Protein AF-A0A8C8S0A7-F1 (afdb_monomer)

Structure (mmCIF, N/CA/C/O backbone):
data_AF-A0A8C8S0A7-F1
#
_entry.id   AF-A0A8C8S0A7-F1
#
loop_
_atom_site.group_PDB
_atom_site.id
_atom_site.type_symbol
_atom_site.label_atom_id
_atom_site.label_alt_id
_atom_site.label_comp_id
_atom_site.label_asym_id
_atom_site.label_entity_id
_atom_site.label_seq_id
_atom_site.pdbx_PDB_ins_code
_atom_site.Cartn_x
_atom_site.Cartn_y
_atom_site.Cartn_z
_atom_site.occupancy
_atom_site.B_iso_or_equiv
_atom_site.auth_seq_id
_atom_site.auth_comp_id
_atom_site.auth_asym_id
_atom_site.auth_atom_id
_atom_site.pdbx_PDB_model_num
ATOM 1 N N . MET A 1 1 ? 15.210 3.195 19.041 1.00 33.41 1 MET A N 1
ATOM 2 C CA . MET A 1 1 ? 14.874 4.358 18.188 1.00 33.41 1 MET A CA 1
ATOM 3 C C . MET A 1 1 ? 13.658 3.977 17.356 1.00 33.41 1 MET A C 1
ATOM 5 O O . MET A 1 1 ? 13.785 3.078 16.547 1.00 33.41 1 MET A O 1
ATOM 9 N N . SER A 1 2 ? 12.451 4.495 17.541 1.00 32.59 2 SER A N 1
ATOM 10 C CA . SER A 1 2 ? 11.952 5.590 18.373 1.00 32.59 2 SER A CA 1
ATOM 11 C C . SER A 1 2 ? 10.533 5.205 18.813 1.00 32.59 2 SER A C 1
ATOM 13 O O . SER A 1 2 ? 9.716 4.819 17.979 1.00 32.59 2 SER A O 1
ATOM 15 N N . LEU A 1 3 ? 10.270 5.258 20.120 1.00 36.25 3 LEU A N 1
ATOM 16 C CA . LEU A 1 3 ? 8.930 5.127 20.709 1.00 36.25 3 LEU A CA 1
ATOM 17 C C . LEU A 1 3 ? 8.376 6.516 21.098 1.00 36.25 3 LEU A C 1
ATOM 19 O O . LEU A 1 3 ? 7.429 6.621 21.870 1.00 36.25 3 LEU A O 1
ATOM 23 N N . ASP A 1 4 ? 8.949 7.592 20.552 1.00 37.88 4 ASP A N 1
ATOM 24 C CA . ASP A 1 4 ? 8.815 8.947 21.104 1.00 37.88 4 ASP A CA 1
ATOM 25 C C . ASP A 1 4 ? 7.642 9.764 20.538 1.00 37.88 4 ASP A C 1
ATOM 27 O O . ASP A 1 4 ? 7.544 10.958 20.799 1.00 37.88 4 ASP A O 1
ATOM 31 N N . CYS A 1 5 ? 6.726 9.180 19.758 1.00 31.08 5 CYS A N 1
ATOM 32 C CA . CYS A 1 5 ? 5.750 9.991 19.011 1.00 31.08 5 CYS A CA 1
ATOM 33 C C . CYS A 1 5 ? 4.355 10.134 19.648 1.00 31.08 5 CYS A C 1
ATOM 35 O O . CYS A 1 5 ? 3.505 10.811 19.079 1.00 31.08 5 CYS A O 1
ATOM 37 N N . LEU A 1 6 ? 4.087 9.545 20.820 1.00 35.56 6 LEU A N 1
ATOM 38 C CA . LEU A 1 6 ? 2.758 9.633 21.461 1.00 35.56 6 LEU A CA 1
ATOM 39 C C . LEU A 1 6 ? 2.673 10.580 22.665 1.00 35.56 6 LEU A C 1
ATOM 41 O O . LEU A 1 6 ? 1.631 10.648 23.309 1.00 35.56 6 LEU A O 1
ATOM 45 N N . LEU A 1 7 ? 3.725 11.349 22.950 1.00 40.81 7 LEU A N 1
ATOM 46 C CA . LEU A 1 7 ? 3.771 12.228 24.126 1.00 40.81 7 LEU A CA 1
ATOM 47 C C . LEU A 1 7 ? 3.451 13.708 23.869 1.00 40.81 7 LEU A C 1
ATOM 49 O O . LEU A 1 7 ? 3.548 14.508 24.793 1.00 40.81 7 LEU A O 1
ATOM 53 N N . ALA A 1 8 ? 3.007 14.103 22.676 1.00 33.22 8 ALA A N 1
ATOM 54 C CA . ALA A 1 8 ? 2.729 15.512 22.387 1.00 33.22 8 ALA A CA 1
ATOM 55 C C . ALA A 1 8 ? 1.279 15.754 21.951 1.00 33.22 8 ALA A C 1
ATOM 57 O O . ALA A 1 8 ? 0.994 15.819 20.761 1.00 33.22 8 ALA A O 1
ATOM 58 N N . CYS A 1 9 ? 0.370 15.878 22.924 1.00 36.41 9 CYS A N 1
ATOM 59 C CA . CYS A 1 9 ? -0.636 16.953 22.984 1.00 36.41 9 CYS A CA 1
ATOM 60 C C . CYS A 1 9 ? -1.612 16.707 24.142 1.00 36.41 9 CYS A C 1
ATOM 62 O O . CYS A 1 9 ? -2.700 16.180 23.937 1.00 36.41 9 CYS A O 1
ATOM 64 N N . GLN A 1 10 ? -1.248 17.127 25.356 1.00 39.97 10 GLN A N 1
ATOM 65 C CA . GLN A 1 10 ? -2.232 17.631 26.314 1.00 39.97 10 GLN A CA 1
ATOM 66 C C . GLN A 1 10 ? -1.529 18.539 27.344 1.00 39.97 10 GLN A C 1
ATOM 68 O O . GLN A 1 10 ? -0.897 18.070 28.279 1.00 39.97 10 GLN A O 1
ATOM 73 N N . GLN A 1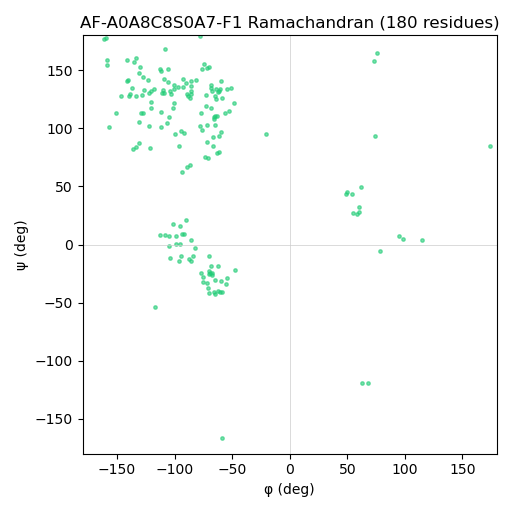 11 ? -1.687 19.849 27.123 1.00 39.41 11 GLN A N 1
ATOM 74 C CA . GLN A 1 11 ? -1.688 20.940 28.111 1.00 39.41 11 GLN A CA 1
ATOM 75 C C . GLN A 1 11 ? -0.357 21.376 28.747 1.00 39.41 11 GLN A C 1
ATOM 77 O O . GLN A 1 11 ? 0.055 20.954 29.821 1.00 39.41 11 GLN A O 1
ATOM 82 N N . SER A 1 12 ? 0.234 22.389 28.117 1.00 47.00 12 SER A N 1
ATOM 83 C CA . SER A 1 12 ? 1.102 23.371 28.757 1.00 47.00 12 SER A CA 1
ATOM 84 C C . SER A 1 12 ? 0.279 24.322 29.635 1.00 47.00 12 SER A C 1
ATOM 86 O O . SER A 1 12 ? -0.135 25.367 29.150 1.00 47.00 12 SER A O 1
ATOM 88 N N . LEU A 1 13 ? 0.048 23.990 30.904 1.00 42.69 13 LEU A N 1
ATOM 89 C CA . LEU A 1 13 ? -0.100 24.968 31.991 1.00 42.69 13 LEU A CA 1
ATOM 90 C C . LEU A 1 13 ? 0.367 24.280 33.278 1.00 42.69 13 LEU A C 1
ATOM 92 O O . LEU A 1 13 ? -0.216 23.288 33.706 1.00 42.69 13 LEU A O 1
ATOM 96 N N . GLY A 1 14 ? 1.474 24.759 33.844 1.00 50.47 14 GLY A N 1
ATOM 97 C CA . GLY A 1 14 ? 2.093 24.154 35.017 1.00 50.47 14 GLY A CA 1
ATOM 98 C C . GLY A 1 14 ? 1.205 24.238 36.255 1.00 50.47 14 GLY A C 1
ATOM 99 O O . GLY A 1 14 ? 0.778 25.327 36.607 1.00 50.47 14 GLY A O 1
ATOM 100 N N . PHE A 1 15 ? 0.991 23.092 36.907 1.00 34.97 15 PHE A N 1
ATOM 101 C CA . PHE A 1 15 ? 0.613 22.895 38.315 1.00 34.97 15 PHE A CA 1
ATOM 102 C C . PHE A 1 15 ? 1.003 21.451 38.722 1.00 34.97 15 PHE A C 1
ATOM 104 O O . PHE A 1 15 ? 1.294 20.636 37.842 1.00 34.97 15 PHE A O 1
ATOM 111 N N . PRO A 1 16 ? 1.166 21.157 40.028 1.00 41.91 16 PRO A N 1
ATOM 112 C CA . PRO A 1 16 ? 2.148 20.201 40.526 1.00 41.91 16 PRO A CA 1
ATOM 113 C C . PRO A 1 16 ? 1.757 18.748 40.259 1.00 41.91 16 PRO A C 1
ATOM 115 O O . PRO A 1 16 ? 0.585 18.411 40.133 1.00 41.91 16 PRO A O 1
ATOM 118 N N . VAL A 1 17 ? 2.791 17.907 40.218 1.00 46.81 17 VAL A N 1
ATOM 119 C CA . VAL A 1 17 ? 2.785 16.439 40.297 1.00 46.81 17 VAL A CA 1
ATOM 120 C C . VAL A 1 17 ? 1.508 15.878 40.941 1.00 46.81 17 VAL A C 1
ATOM 122 O O . VAL A 1 17 ? 1.422 15.714 42.157 1.00 46.81 17 VAL A O 1
ATOM 125 N N . LEU A 1 18 ? 0.529 15.509 40.111 1.00 38.00 18 LEU A N 1
ATOM 126 C CA . LEU A 1 18 ? -0.418 14.475 40.495 1.00 38.00 18 LEU A CA 1
ATOM 127 C C . LEU A 1 18 ? 0.313 13.148 40.341 1.00 38.00 18 LEU A C 1
ATOM 129 O O . LEU A 1 18 ? 0.425 12.588 39.250 1.00 38.00 18 LEU A O 1
ATOM 133 N N . SER A 1 19 ? 0.816 12.645 41.467 1.00 40.50 19 SER A N 1
ATOM 134 C CA . SER A 1 19 ? 0.948 11.205 41.624 1.00 40.50 19 SER A CA 1
ATOM 135 C C . SER A 1 19 ? -0.388 10.576 41.212 1.00 40.50 19 SER A C 1
ATOM 137 O O . SER A 1 19 ? -1.441 10.938 41.733 1.00 40.50 19 SER A O 1
ATOM 139 N N . CYS A 1 20 ? -0.365 9.686 40.224 1.00 40.72 20 CYS A N 1
ATOM 140 C CA . CYS A 1 20 ? -1.479 8.782 39.964 1.00 40.72 20 CYS A CA 1
ATOM 141 C C . CYS A 1 20 ? -1.161 7.455 40.660 1.00 40.72 20 CYS A C 1
ATOM 143 O O . CYS A 1 20 ? -0.598 6.561 40.023 1.00 40.72 20 CYS A O 1
ATOM 145 N N . PRO A 1 21 ? -1.464 7.296 41.961 1.00 50.44 21 PRO A N 1
ATOM 146 C CA . PRO A 1 21 ? -1.457 5.983 42.570 1.00 50.44 21 PRO A CA 1
ATOM 147 C C . PRO A 1 21 ? -2.683 5.221 42.048 1.00 50.44 21 PRO A C 1
ATOM 149 O O . PRO A 1 21 ? -3.819 5.645 42.242 1.00 50.44 21 PRO A O 1
ATOM 152 N N . GLY A 1 22 ? -2.463 4.091 41.373 1.00 45.81 22 GLY A N 1
ATOM 153 C CA . GLY A 1 22 ? -3.500 3.060 41.253 1.00 45.81 22 GLY A CA 1
ATOM 154 C C . GLY A 1 22 ? -4.079 2.741 39.874 1.00 45.81 22 GLY A C 1
ATOM 155 O O . GLY A 1 22 ? -4.928 1.860 39.808 1.00 45.81 22 GLY A O 1
ATOM 156 N N . TYR A 1 23 ? -3.620 3.321 38.761 1.00 51.81 23 TYR A N 1
ATOM 157 C CA . TYR A 1 23 ? -4.001 2.795 37.438 1.00 51.81 23 TYR A CA 1
ATOM 158 C C . TYR A 1 23 ? -3.020 1.718 36.964 1.00 51.81 23 TYR A C 1
ATOM 160 O O . TYR A 1 23 ? -2.317 1.870 35.968 1.00 51.81 23 TYR A O 1
ATOM 168 N N . LEU A 1 24 ? -3.009 0.580 37.664 1.00 45.47 24 LEU A N 1
ATOM 169 C CA . LEU A 1 24 ? -2.606 -0.692 37.063 1.00 45.47 24 LEU A CA 1
ATOM 170 C C . LEU A 1 24 ? -3.713 -1.106 36.086 1.00 45.47 24 LEU A C 1
ATOM 172 O O . LEU A 1 24 ? -4.522 -1.991 36.350 1.00 45.47 24 LEU A O 1
ATOM 176 N N . PHE A 1 25 ? -3.768 -0.433 34.937 1.00 51.72 25 PHE A N 1
ATOM 177 C CA . PHE A 1 25 ? -4.422 -1.003 33.772 1.00 51.72 25 PHE A CA 1
ATOM 178 C C . PHE A 1 25 ? -3.571 -2.208 33.359 1.00 51.72 25 PHE A C 1
ATOM 180 O O . PHE A 1 25 ? -2.611 -2.080 32.600 1.00 51.72 25 PHE A O 1
ATOM 187 N N . TYR A 1 26 ? -3.917 -3.392 33.865 1.00 51.56 26 TYR A N 1
ATOM 188 C CA . TYR A 1 26 ? -3.590 -4.643 33.192 1.00 51.56 26 TYR A CA 1
ATOM 189 C C . TYR A 1 26 ? -4.329 -4.623 31.849 1.00 51.56 26 TYR A C 1
ATOM 191 O O . TYR A 1 26 ? -5.418 -5.173 31.701 1.00 51.56 26 TYR A O 1
ATOM 199 N N . PHE A 1 27 ? -3.781 -3.899 30.872 1.00 61.72 27 PHE A N 1
ATOM 200 C CA . PHE A 1 27 ? -4.250 -3.953 29.498 1.00 61.72 27 PHE A CA 1
ATOM 201 C C . PHE A 1 27 ? -3.973 -5.372 29.018 1.00 61.72 27 PHE A C 1
ATOM 203 O O . PHE A 1 27 ? -2.832 -5.714 28.720 1.00 61.72 27 PHE A O 1
ATOM 210 N N . LEU A 1 28 ? -5.006 -6.210 28.962 1.00 76.31 28 LEU A N 1
ATOM 211 C CA . LEU A 1 28 ? -4.952 -7.420 28.156 1.00 76.31 28 LEU A CA 1
ATOM 212 C C . LEU A 1 28 ? -4.805 -6.958 26.701 1.00 76.31 28 LEU A C 1
ATOM 214 O O . LEU A 1 28 ? -5.732 -6.336 26.168 1.00 76.31 28 LEU A O 1
ATOM 218 N N . PRO A 1 29 ? -3.641 -7.173 26.060 1.00 78.25 29 PRO A N 1
ATOM 219 C CA . PRO A 1 29 ? -3.455 -6.723 24.697 1.00 78.25 29 PRO A CA 1
ATOM 220 C C . PRO A 1 29 ? -4.362 -7.547 23.789 1.00 78.25 29 PRO A C 1
ATOM 222 O O . PRO A 1 29 ? -4.414 -8.775 23.870 1.00 78.25 29 PRO A O 1
ATOM 225 N N . LYS A 1 30 ? -5.060 -6.873 22.878 1.00 82.81 30 LYS A N 1
ATOM 226 C CA . LYS A 1 30 ? -5.776 -7.567 21.814 1.00 82.81 30 LYS A CA 1
ATOM 227 C C . LYS A 1 30 ? -4.773 -8.010 20.754 1.00 82.81 30 LYS A C 1
ATOM 229 O O . LYS A 1 30 ? -4.198 -7.175 20.058 1.00 82.81 30 LYS A O 1
ATOM 234 N N . ILE A 1 31 ? -4.589 -9.318 20.616 1.00 85.88 31 ILE A N 1
ATOM 235 C CA . ILE A 1 31 ? -3.746 -9.898 19.569 1.00 85.88 31 ILE A CA 1
ATOM 236 C C . ILE A 1 31 ? -4.592 -10.075 18.310 1.00 85.88 31 ILE A C 1
ATOM 238 O O . ILE A 1 31 ? -5.645 -10.707 18.347 1.00 85.88 31 ILE A O 1
ATOM 242 N N . ILE A 1 32 ? -4.120 -9.527 17.192 1.00 88.88 32 ILE A N 1
ATOM 243 C CA . ILE A 1 32 ? -4.720 -9.734 15.874 1.00 88.88 32 ILE A CA 1
ATOM 244 C C . ILE A 1 32 ? -3.789 -10.662 15.089 1.00 88.88 32 ILE A C 1
ATOM 246 O O . ILE A 1 32 ? -2.713 -10.222 14.674 1.00 88.88 32 ILE A O 1
ATOM 250 N N . PRO A 1 33 ? -4.148 -11.946 14.918 1.00 89.31 33 PRO A N 1
ATOM 251 C CA . PRO A 1 33 ? -3.315 -12.887 14.188 1.00 89.31 33 PRO A CA 1
ATOM 252 C C . PRO A 1 33 ? -3.338 -12.593 12.682 1.00 89.31 33 PRO A C 1
ATOM 254 O O . PRO A 1 33 ? -4.324 -12.101 12.134 1.00 89.31 33 PRO A O 1
ATOM 257 N N . GLY A 1 34 ? -2.251 -12.943 12.000 1.00 90.56 34 GLY A N 1
ATOM 258 C CA . GLY A 1 34 ? -2.135 -12.841 10.550 1.00 90.56 34 GLY A CA 1
ATOM 259 C C . GLY A 1 34 ? -1.001 -13.705 10.007 1.00 90.56 34 GLY A C 1
ATOM 260 O O . GLY A 1 34 ? -0.276 -14.361 10.759 1.00 90.56 34 GLY A O 1
ATOM 261 N N . SER A 1 35 ? -0.855 -13.734 8.683 1.00 93.75 35 SER A N 1
ATOM 262 C CA . SER A 1 35 ? 0.141 -14.580 8.021 1.00 93.75 35 SER A CA 1
ATOM 263 C C . SER A 1 35 ? 1.570 -14.101 8.298 1.00 93.75 35 SER A C 1
ATOM 265 O O . SER A 1 35 ? 1.973 -13.019 7.866 1.00 93.75 35 SER A O 1
ATOM 267 N N . LYS A 1 36 ? 2.369 -14.951 8.958 1.00 94.69 36 LYS A N 1
ATOM 268 C CA . LYS A 1 36 ? 3.809 -14.715 9.171 1.00 94.69 36 LYS A CA 1
ATOM 269 C C . LYS A 1 36 ? 4.574 -14.659 7.846 1.00 94.69 36 LYS A C 1
ATOM 271 O O . LYS A 1 36 ? 5.426 -13.797 7.673 1.00 94.69 36 LYS A O 1
ATOM 276 N N . ALA A 1 37 ? 4.223 -15.524 6.891 1.00 95.06 37 ALA A N 1
ATOM 277 C CA . ALA A 1 37 ? 4.857 -15.569 5.572 1.00 95.06 37 ALA A CA 1
ATOM 278 C C . ALA A 1 37 ? 4.617 -14.287 4.754 1.00 95.06 37 ALA A C 1
ATOM 280 O O . ALA A 1 37 ? 5.477 -13.883 3.978 1.00 95.06 37 ALA A O 1
ATOM 281 N N . ALA A 1 38 ? 3.474 -13.623 4.960 1.00 95.19 38 ALA A N 1
ATOM 282 C CA . ALA A 1 38 ? 3.157 -12.349 4.316 1.00 95.19 38 ALA A CA 1
ATOM 283 C C . ALA A 1 38 ? 3.774 -11.131 5.031 1.00 95.19 38 ALA A C 1
ATOM 285 O O . ALA A 1 38 ? 3.617 -10.005 4.552 1.00 95.19 38 ALA A O 1
ATOM 286 N N . TYR A 1 39 ? 4.467 -11.344 6.159 1.00 96.44 39 TYR A N 1
ATOM 287 C CA . TYR A 1 39 ? 4.933 -10.287 7.061 1.00 96.44 39 TYR A CA 1
ATOM 288 C C . TYR A 1 39 ? 3.776 -9.381 7.501 1.00 96.44 39 TYR A C 1
ATOM 290 O O . TYR A 1 39 ? 3.880 -8.154 7.512 1.00 96.44 39 TYR A O 1
ATOM 298 N N . PHE A 1 40 ? 2.638 -9.994 7.832 1.00 96.00 40 PHE A N 1
ATOM 299 C CA . PHE A 1 40 ? 1.493 -9.268 8.359 1.00 96.00 40 PHE A CA 1
ATOM 300 C C . PHE A 1 40 ? 1.886 -8.533 9.645 1.00 96.00 40 PHE A C 1
ATOM 302 O O . PHE A 1 40 ? 2.406 -9.147 10.576 1.00 96.00 40 PHE A O 1
ATOM 309 N N . GLY A 1 41 ? 1.633 -7.225 9.695 1.00 95.50 41 GLY A N 1
ATOM 310 C CA . GLY A 1 41 ? 2.047 -6.380 10.817 1.00 95.50 41 GLY A CA 1
ATOM 311 C C . GLY A 1 41 ? 3.333 -5.596 10.567 1.00 95.50 41 GLY A C 1
ATOM 312 O O . GLY A 1 41 ? 3.783 -4.909 11.476 1.00 95.50 41 GLY A O 1
ATOM 313 N N . TYR A 1 42 ? 3.913 -5.659 9.360 1.00 96.75 42 TYR A N 1
ATOM 314 C CA . TYR A 1 42 ? 5.134 -4.914 9.029 1.00 96.75 42 TYR A CA 1
ATOM 315 C C . TYR A 1 42 ? 4.958 -3.396 9.194 1.00 96.75 42 TYR A C 1
ATOM 317 O O . TYR A 1 42 ? 5.832 -2.714 9.721 1.00 96.75 42 TYR A O 1
ATOM 325 N N . THR A 1 43 ? 3.808 -2.869 8.772 1.00 96.81 43 THR A N 1
ATOM 326 C CA . THR A 1 43 ? 3.376 -1.503 9.083 1.00 96.81 43 THR A CA 1
ATOM 327 C C . THR A 1 43 ? 1.974 -1.532 9.672 1.00 96.81 43 THR A C 1
ATOM 329 O O . THR A 1 43 ? 1.145 -2.352 9.273 1.00 96.81 43 THR A O 1
ATOM 332 N N . VAL A 1 44 ? 1.694 -0.644 10.626 1.00 95.50 44 VAL A N 1
ATOM 333 C CA . VAL A 1 44 ? 0.386 -0.547 11.282 1.00 95.50 44 VAL A CA 1
ATOM 334 C C . VAL A 1 44 ? 0.035 0.920 11.477 1.00 95.50 44 VAL A C 1
ATOM 336 O O . VAL A 1 44 ? 0.818 1.662 12.053 1.00 95.50 44 VAL A O 1
ATOM 339 N N . GLN A 1 45 ? -1.151 1.325 11.030 1.00 94.94 45 GLN A N 1
ATOM 340 C CA . GLN A 1 45 ? -1.695 2.667 11.233 1.00 94.94 45 GLN A CA 1
ATOM 341 C C . GLN A 1 45 ? -3.129 2.587 11.767 1.00 94.94 45 GLN A C 1
ATOM 343 O O . GLN A 1 45 ? -3.884 1.678 11.416 1.00 94.94 45 GLN A O 1
ATOM 348 N N . GLN A 1 46 ? -3.530 3.550 12.598 1.00 92.31 46 GLN A N 1
ATOM 349 C CA . GLN A 1 46 ? -4.918 3.674 13.051 1.00 92.31 46 GLN A CA 1
ATOM 350 C C . GLN A 1 46 ? -5.743 4.484 12.049 1.00 92.31 46 GLN A C 1
ATOM 352 O O . GLN A 1 46 ? -5.274 5.479 11.502 1.00 92.31 46 GLN A O 1
ATOM 357 N N . HIS A 1 47 ? -6.988 4.069 11.831 1.00 91.19 47 HIS A N 1
ATOM 358 C CA . HIS A 1 47 ? -7.919 4.729 10.923 1.00 91.19 47 HIS A CA 1
ATO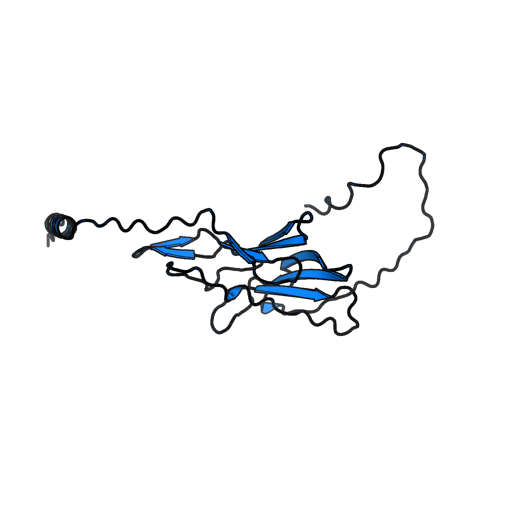M 359 C C . HIS A 1 47 ? -9.325 4.737 11.512 1.00 91.19 47 HIS A C 1
ATOM 361 O O . HIS A 1 47 ? -9.753 3.756 12.119 1.00 91.19 47 HIS A O 1
ATOM 367 N N . GLU A 1 48 ? -10.068 5.822 11.323 1.00 89.38 48 GLU A N 1
ATOM 368 C CA . GLU A 1 48 ? -11.420 5.954 11.865 1.00 89.38 48 GLU A CA 1
ATOM 369 C C . GLU A 1 48 ? -12.442 6.206 10.757 1.00 89.38 48 GLU A C 1
ATOM 371 O O . GLU A 1 48 ? -12.282 7.103 9.928 1.00 89.38 48 GLU A O 1
ATOM 376 N N . VAL A 1 49 ? -13.528 5.431 10.777 1.00 87.25 49 VAL A N 1
ATOM 377 C CA . VAL A 1 49 ? -14.634 5.535 9.819 1.00 87.25 49 VAL A CA 1
ATOM 378 C C . VAL A 1 49 ? -15.939 5.621 10.586 1.00 87.25 49 VAL A C 1
ATOM 380 O O . VAL A 1 49 ? -16.329 4.660 11.248 1.00 87.25 49 VAL A O 1
ATOM 383 N N . SER A 1 50 ? -16.611 6.770 10.509 1.00 85.44 50 SER A N 1
ATOM 384 C CA . SER A 1 50 ? -17.900 7.007 11.178 1.00 85.44 50 SER A CA 1
ATOM 385 C C . SER A 1 50 ? -17.889 6.608 12.667 1.00 85.44 50 SER A C 1
ATOM 387 O O . SER A 1 50 ? -18.773 5.889 13.126 1.00 85.44 50 SER A O 1
ATOM 389 N N . GLY A 1 51 ? -16.837 6.996 13.403 1.00 85.12 51 GLY A N 1
ATOM 390 C CA . GLY A 1 51 ? -16.655 6.680 14.827 1.00 85.12 51 GLY A CA 1
ATOM 391 C C . GLY A 1 51 ? -16.166 5.256 15.132 1.00 85.12 51 GLY A C 1
ATOM 392 O O . GLY A 1 51 ? -15.860 4.942 16.281 1.00 85.12 51 GLY A O 1
ATOM 393 N N . LYS A 1 52 ? -16.046 4.378 14.127 1.00 88.25 52 LYS A N 1
ATOM 394 C CA . LYS A 1 52 ? -15.470 3.035 14.289 1.00 88.25 52 LYS A CA 1
ATOM 395 C C . LYS A 1 52 ? -13.962 3.080 14.077 1.00 88.25 52 LYS A C 1
ATOM 397 O O . LYS A 1 52 ? -13.498 3.549 13.037 1.00 88.25 52 LYS A O 1
ATOM 402 N N . LYS A 1 53 ? -13.214 2.537 15.038 1.00 89.75 53 LYS A N 1
ATOM 403 C CA . LYS A 1 53 ? -11.752 2.418 14.985 1.00 89.75 53 LYS A CA 1
ATOM 404 C C . LYS A 1 53 ? -11.330 1.152 14.244 1.00 89.75 53 LYS A C 1
ATOM 406 O O . LYS A 1 53 ? -11.810 0.050 14.530 1.00 89.75 53 LYS A O 1
ATOM 411 N N . TRP A 1 54 ? -10.396 1.320 13.324 1.00 91.62 54 TRP A N 1
ATOM 412 C CA . TRP A 1 54 ? -9.811 0.275 12.499 1.00 91.62 54 TRP A CA 1
ATOM 413 C C . TRP A 1 54 ? -8.291 0.361 12.553 1.00 91.62 54 TRP A C 1
ATOM 415 O O . TRP A 1 54 ? -7.716 1.435 12.726 1.00 91.62 54 TRP A O 1
ATOM 425 N N . LEU A 1 55 ? -7.647 -0.780 12.356 1.00 93.31 55 LEU A N 1
ATOM 426 C CA . LEU A 1 55 ? -6.222 -0.869 12.086 1.00 93.31 55 LEU A CA 1
ATOM 427 C C . LEU A 1 55 ? -6.021 -1.163 10.610 1.00 93.31 55 LEU A C 1
ATOM 429 O O . LEU A 1 55 ? -6.664 -2.051 10.049 1.00 93.31 55 LEU A O 1
ATOM 433 N N . VAL A 1 56 ? -5.127 -0.408 9.995 1.00 95.38 56 VAL A N 1
ATOM 434 C CA . VAL A 1 56 ? -4.635 -0.634 8.643 1.00 95.38 56 VAL A CA 1
ATOM 435 C C . VAL A 1 56 ? -3.276 -1.294 8.779 1.00 95.38 56 VAL A C 1
ATOM 437 O O . VAL A 1 56 ? -2.369 -0.709 9.366 1.00 95.38 56 VAL A O 1
ATOM 440 N N . VAL A 1 57 ? -3.155 -2.519 8.280 1.00 96.38 57 VAL A N 1
ATOM 441 C CA . VAL A 1 57 ? -1.983 -3.370 8.490 1.00 96.38 57 VAL A CA 1
ATOM 442 C C . VAL A 1 57 ? -1.361 -3.734 7.148 1.00 96.38 57 VAL A C 1
ATOM 444 O O . VAL A 1 57 ? -2.029 -4.302 6.286 1.00 96.38 57 VAL A O 1
ATOM 447 N N . GLY A 1 58 ? -0.086 -3.411 6.959 1.00 97.19 58 GLY A N 1
ATOM 448 C CA . GLY A 1 58 ? 0.682 -3.783 5.775 1.00 97.19 58 GLY A CA 1
ATOM 449 C C . GLY A 1 58 ? 1.204 -5.218 5.848 1.00 97.19 58 GLY A C 1
ATOM 450 O O . GLY A 1 58 ? 1.637 -5.682 6.906 1.00 97.19 58 GLY A O 1
ATOM 451 N N . ALA A 1 59 ? 1.176 -5.903 4.706 1.00 97.31 59 ALA A N 1
ATOM 452 C CA . ALA A 1 59 ? 1.699 -7.252 4.510 1.00 97.31 59 ALA A CA 1
ATOM 453 C C . ALA A 1 59 ? 2.494 -7.307 3.183 1.00 97.31 59 ALA A C 1
ATOM 455 O O . ALA A 1 59 ? 1.964 -7.701 2.140 1.00 97.31 59 ALA A O 1
ATOM 456 N N . PRO A 1 60 ? 3.768 -6.873 3.181 1.00 96.62 60 PRO A N 1
ATOM 457 C CA . PRO A 1 60 ? 4.544 -6.641 1.958 1.00 96.62 60 PRO A CA 1
ATOM 458 C C . PRO A 1 60 ? 4.949 -7.908 1.185 1.00 96.62 60 PRO A C 1
ATOM 460 O O . PRO A 1 60 ? 5.445 -7.802 0.063 1.00 96.62 60 PRO A O 1
ATOM 463 N N . TYR A 1 61 ? 4.754 -9.099 1.759 1.00 95.69 61 TYR A N 1
ATOM 464 C CA . TYR A 1 61 ? 5.005 -10.396 1.107 1.00 95.69 61 TYR A CA 1
ATOM 465 C C . TYR A 1 61 ? 3.707 -11.136 0.756 1.00 95.69 61 TYR A C 1
ATOM 467 O O . TYR A 1 61 ? 3.736 -12.300 0.357 1.00 95.69 61 TYR A O 1
ATOM 475 N N . GLU A 1 62 ? 2.562 -10.474 0.908 1.00 95.44 62 GLU A N 1
ATOM 476 C CA . GLU A 1 62 ? 1.272 -11.029 0.528 1.00 95.44 62 GLU A CA 1
ATOM 477 C C . GLU A 1 62 ? 1.224 -11.376 -0.966 1.00 95.44 62 GLU A C 1
ATOM 479 O O . GLU A 1 62 ? 1.738 -10.644 -1.817 1.00 95.44 62 GLU A O 1
ATOM 484 N N . THR A 1 63 ? 0.583 -12.500 -1.285 1.00 92.88 63 THR A N 1
ATOM 485 C CA . THR A 1 63 ? 0.431 -12.964 -2.666 1.00 92.88 63 THR A CA 1
ATOM 486 C C . THR A 1 63 ? -0.969 -12.618 -3.165 1.00 92.88 63 THR A C 1
ATOM 488 O O . THR A 1 63 ? -1.971 -12.822 -2.469 1.00 92.88 63 THR A O 1
ATOM 491 N N . ASN A 1 64 ? -1.049 -12.063 -4.372 1.00 87.31 64 ASN A N 1
ATOM 492 C CA . ASN A 1 64 ? -2.303 -11.738 -5.036 1.00 87.31 64 ASN A CA 1
ATOM 493 C C . ASN A 1 64 ? -2.351 -12.463 -6.389 1.00 87.31 64 ASN A C 1
ATOM 495 O O . ASN A 1 64 ? -1.675 -12.084 -7.346 1.00 87.31 64 ASN A O 1
ATOM 499 N N . GLY A 1 65 ? -3.104 -13.565 -6.443 1.00 85.88 65 GLY A N 1
ATOM 500 C CA . GLY A 1 65 ? -3.058 -14.498 -7.568 1.00 85.88 65 GLY A CA 1
ATOM 501 C C . GLY A 1 65 ? -1.714 -15.227 -7.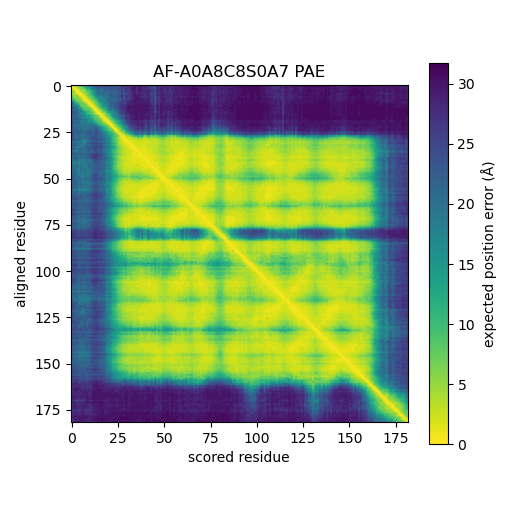623 1.00 85.88 65 GLY A C 1
ATOM 502 O O . GLY A 1 65 ? -1.357 -15.921 -6.679 1.00 85.88 65 GLY A O 1
ATOM 503 N N . GLN A 1 66 ? -0.980 -15.057 -8.723 1.00 85.31 66 GLN A N 1
ATOM 504 C CA . GLN A 1 66 ? 0.339 -15.672 -8.935 1.00 85.31 66 GLN A CA 1
ATOM 505 C C . GLN A 1 66 ? 1.506 -14.750 -8.543 1.00 85.31 66 GLN A C 1
ATOM 507 O O . GLN A 1 66 ? 2.652 -15.187 -8.514 1.00 85.31 66 GLN A O 1
ATOM 512 N N . LEU A 1 67 ? 1.235 -13.470 -8.258 1.00 90.00 67 LEU A N 1
ATOM 513 C CA . LEU A 1 67 ? 2.266 -12.449 -8.057 1.00 90.00 67 LEU A CA 1
ATOM 514 C C . LEU A 1 67 ? 2.417 -12.091 -6.578 1.00 90.00 67 LEU A C 1
ATOM 516 O O . LEU A 1 67 ? 1.425 -11.919 -5.859 1.00 90.00 67 LEU A O 1
ATOM 520 N N . LYS A 1 68 ? 3.659 -11.897 -6.123 1.00 92.81 68 LYS A N 1
ATOM 521 C CA . LYS A 1 68 ? 3.967 -11.442 -4.758 1.00 92.81 68 LYS A CA 1
ATOM 522 C C . LYS A 1 68 ? 3.953 -9.921 -4.693 1.00 92.81 68 LYS A C 1
ATOM 524 O O . LYS A 1 68 ? 4.984 -9.270 -4.544 1.00 92.81 68 LYS A O 1
ATOM 529 N N . THR A 1 69 ? 2.770 -9.338 -4.838 1.00 93.50 69 THR A N 1
ATOM 530 C CA . THR A 1 69 ? 2.622 -7.879 -4.906 1.00 93.50 69 THR A CA 1
ATOM 531 C C . THR A 1 69 ? 2.738 -7.199 -3.540 1.00 93.50 69 THR A C 1
ATOM 533 O O . THR A 1 69 ? 3.065 -6.016 -3.463 1.00 93.50 69 THR A O 1
ATOM 536 N N . GLY A 1 70 ? 2.460 -7.922 -2.454 1.00 95.62 70 GLY A N 1
ATOM 537 C CA . GLY A 1 70 ? 2.099 -7.321 -1.175 1.00 95.62 70 GLY A CA 1
ATOM 538 C C . GLY A 1 70 ? 0.661 -6.792 -1.189 1.00 95.62 70 GLY A C 1
ATOM 539 O O . GLY A 1 70 ? 0.037 -6.650 -2.249 1.00 95.62 70 GLY A O 1
ATOM 540 N N . ASP A 1 71 ? 0.121 -6.514 -0.007 1.00 96.00 71 ASP A N 1
ATOM 541 C CA . ASP A 1 71 ? -1.197 -5.904 0.153 1.00 96.00 71 ASP A CA 1
ATOM 542 C C . ASP A 1 71 ? -1.350 -5.243 1.528 1.00 96.00 71 ASP A C 1
ATOM 544 O O . ASP A 1 71 ? -0.469 -5.293 2.391 1.00 96.00 71 ASP A O 1
ATOM 548 N N . VAL A 1 72 ? -2.508 -4.623 1.727 1.00 96.81 72 VAL A N 1
ATOM 549 C CA . VAL A 1 72 ? -2.911 -3.995 2.978 1.00 96.81 72 VAL A CA 1
ATOM 550 C C . VAL A 1 72 ? -4.221 -4.606 3.456 1.00 96.81 72 VAL A C 1
ATOM 552 O O . VAL A 1 72 ? -5.133 -4.890 2.677 1.00 96.81 72 VAL A O 1
ATOM 555 N N . TYR A 1 73 ? -4.323 -4.781 4.764 1.00 95.56 73 TYR A N 1
ATOM 556 C CA . TYR A 1 73 ? -5.485 -5.304 5.459 1.00 95.56 73 TYR A CA 1
ATOM 557 C C . TYR A 1 73 ? -6.145 -4.214 6.300 1.00 95.56 73 TYR A C 1
ATOM 559 O O . TYR A 1 73 ? -5.474 -3.330 6.828 1.00 95.56 73 TYR A O 1
ATOM 567 N N . ARG A 1 74 ? -7.464 -4.306 6.470 1.00 93.81 74 ARG A N 1
ATOM 568 C CA . ARG A 1 74 ? -8.213 -3.552 7.482 1.00 93.81 74 ARG A CA 1
ATOM 569 C C . ARG A 1 74 ? -8.710 -4.502 8.567 1.00 93.81 74 ARG A C 1
ATOM 571 O O . ARG A 1 74 ? -9.294 -5.536 8.251 1.00 93.81 74 ARG A O 1
ATOM 578 N N . CYS A 1 75 ? -8.526 -4.143 9.827 1.00 92.81 75 CYS A N 1
ATOM 579 C CA . CYS A 1 75 ? -8.908 -4.964 10.972 1.00 92.81 75 CYS A CA 1
ATOM 580 C C . CYS A 1 75 ? -9.752 -4.137 11.953 1.00 92.81 75 CYS A C 1
ATOM 582 O O . CYS A 1 75 ? -9.335 -3.038 12.327 1.00 92.81 75 CYS A O 1
ATOM 584 N N . PRO A 1 76 ? -10.935 -4.609 12.378 1.00 91.00 76 PRO A N 1
ATOM 585 C CA . PRO A 1 76 ? -11.756 -3.879 13.338 1.00 91.00 76 PRO A CA 1
ATOM 586 C C . PRO A 1 76 ? -11.149 -3.951 14.747 1.00 91.00 76 PRO A C 1
ATOM 588 O O . PRO A 1 76 ? -10.898 -5.039 15.273 1.00 91.00 76 PRO A O 1
ATOM 591 N N . VAL A 1 77 ? -10.981 -2.799 15.404 1.00 87.00 77 VAL A N 1
ATOM 592 C CA . VAL A 1 77 ? -10.462 -2.745 16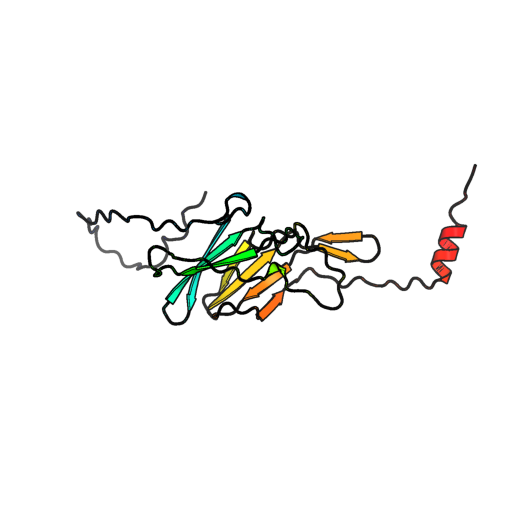.786 1.00 87.00 77 VAL A CA 1
ATOM 593 C C . VAL A 1 77 ? -11.496 -3.288 17.773 1.00 87.00 77 VAL A C 1
ATOM 595 O O . VAL A 1 77 ? -11.161 -4.101 18.629 1.00 87.00 77 VAL A O 1
ATOM 598 N N . ASN A 1 78 ? -12.769 -2.933 17.582 1.00 76.44 78 ASN A N 1
ATOM 599 C CA . ASN A 1 78 ? -13.874 -3.301 18.479 1.00 76.44 78 ASN A CA 1
ATOM 600 C C . ASN A 1 78 ? -14.637 -4.567 18.036 1.00 76.44 78 ASN A C 1
ATOM 602 O O . ASN A 1 78 ? -15.758 -4.793 18.480 1.00 76.44 78 ASN A O 1
ATOM 606 N N . GLY A 1 79 ? -14.075 -5.377 17.130 1.00 64.12 79 GLY A N 1
ATOM 607 C CA . GLY A 1 79 ? -14.638 -6.698 16.819 1.00 64.12 79 GLY A CA 1
ATOM 608 C C . GLY A 1 79 ? -14.436 -7.673 17.984 1.00 64.12 79 GLY A C 1
ATOM 609 O O . GLY A 1 79 ? -13.466 -7.508 18.727 1.00 64.12 79 GLY A O 1
ATOM 610 N N . GLY A 1 80 ? -15.316 -8.671 18.124 1.00 60.34 80 GLY A N 1
ATOM 611 C CA . GLY A 1 80 ? -15.155 -9.775 19.082 1.00 60.34 80 GLY A CA 1
ATOM 612 C C . GLY A 1 80 ? -13.868 -10.586 18.860 1.00 60.34 80 GLY A C 1
ATOM 613 O O . GLY A 1 80 ? -12.968 -10.164 18.131 1.00 60.34 80 GLY A O 1
ATOM 614 N N . THR A 1 81 ? -13.771 -11.760 19.481 1.00 55.53 81 THR A N 1
ATOM 615 C CA . THR A 1 81 ? -12.601 -12.658 19.381 1.00 55.53 81 THR A CA 1
ATOM 616 C C . THR A 1 81 ? -12.232 -13.021 17.939 1.00 55.53 81 THR A C 1
ATOM 618 O O . THR A 1 81 ? -11.050 -13.148 17.636 1.00 55.53 81 THR A O 1
ATOM 621 N N . ASP A 1 82 ? -13.209 -13.037 17.029 1.00 55.44 82 ASP A N 1
ATOM 622 C CA . ASP A 1 82 ? -13.005 -13.207 15.587 1.00 55.44 82 ASP A CA 1
ATOM 623 C C . ASP A 1 82 ? -12.903 -11.854 14.866 1.00 55.44 82 ASP A C 1
ATOM 625 O O . ASP A 1 82 ? -13.733 -11.488 14.025 1.00 55.44 82 ASP A O 1
ATOM 629 N N . SER A 1 83 ? -11.886 -11.053 15.199 1.00 64.25 83 SER A N 1
ATOM 630 C CA . SER A 1 83 ? -11.587 -9.830 14.446 1.00 64.25 83 SER A CA 1
ATOM 631 C C . SER A 1 83 ? -10.955 -10.176 13.097 1.00 64.25 83 SER A C 1
ATOM 633 O O . SER A 1 83 ? -9.749 -10.024 12.903 1.00 64.25 83 SER A O 1
ATOM 635 N N . ASN A 1 84 ? -11.778 -10.649 12.163 1.00 81.88 84 ASN A N 1
ATOM 636 C CA . ASN A 1 84 ? -11.341 -11.025 10.827 1.00 81.88 84 ASN A CA 1
ATOM 637 C C . ASN A 1 84 ? -10.857 -9.790 10.060 1.00 81.88 84 ASN A C 1
ATOM 639 O O . ASN A 1 84 ? -11.633 -8.911 9.671 1.00 81.88 84 ASN A O 1
ATOM 643 N N . CYS A 1 85 ? -9.546 -9.726 9.844 1.00 91.06 85 CYS A N 1
ATOM 644 C CA . CYS A 1 85 ? -8.933 -8.734 8.979 1.00 91.06 85 CYS A CA 1
ATOM 645 C C . CYS A 1 85 ? -9.330 -8.985 7.525 1.00 91.06 85 CYS A C 1
ATOM 647 O O . CYS A 1 85 ? -9.230 -10.099 7.019 1.00 91.06 85 CYS A O 1
ATOM 649 N N . THR A 1 86 ? -9.752 -7.938 6.822 1.00 93.06 86 THR A N 1
ATOM 650 C CA . THR A 1 86 ? -10.114 -8.021 5.403 1.00 93.06 86 THR A CA 1
ATOM 651 C C . THR A 1 86 ? -9.006 -7.434 4.539 1.00 93.06 86 THR A C 1
ATOM 653 O O . THR A 1 86 ? -8.583 -6.301 4.770 1.00 93.06 86 THR A O 1
ATOM 656 N N . LYS A 1 87 ? -8.569 -8.175 3.519 1.00 93.88 87 LYS A N 1
ATOM 657 C CA . LYS A 1 87 ? -7.623 -7.701 2.499 1.00 93.88 87 LYS A CA 1
ATOM 658 C C . LYS A 1 87 ? -8.279 -6.632 1.616 1.00 93.88 87 LYS A C 1
ATOM 660 O O . LYS A 1 87 ? -9.430 -6.791 1.208 1.00 93.88 87 LYS A O 1
ATOM 665 N N . LEU A 1 88 ? -7.558 -5.554 1.311 1.00 93.62 88 LEU A N 1
ATOM 666 C CA . LEU A 1 88 ? -8.059 -4.451 0.482 1.00 93.62 88 LEU A CA 1
ATOM 667 C C . LEU A 1 88 ? -7.851 -4.662 -1.023 1.00 93.62 88 LEU A C 1
ATOM 669 O O . LEU A 1 88 ? -8.473 -3.957 -1.814 1.00 93.62 88 LEU A O 1
ATOM 673 N N . ASN A 1 89 ? -7.046 -5.650 -1.425 1.00 93.38 89 ASN A N 1
ATOM 674 C CA . ASN A 1 89 ? -6.792 -6.012 -2.823 1.00 93.38 89 ASN A CA 1
ATOM 675 C C . ASN A 1 89 ? -6.173 -4.873 -3.644 1.00 93.38 89 ASN A C 1
ATOM 677 O O . ASN A 1 89 ? -6.404 -4.769 -4.851 1.00 93.38 89 ASN A O 1
ATOM 681 N N . LEU A 1 90 ? -5.358 -4.032 -3.003 1.00 92.19 90 LEU A N 1
ATOM 682 C CA . LEU A 1 90 ? -4.708 -2.899 -3.663 1.00 92.19 90 LEU A CA 1
ATOM 683 C C . LEU A 1 90 ? -3.624 -3.366 -4.648 1.00 92.19 90 LEU A C 1
ATOM 685 O O . LEU A 1 90 ? -3.345 -2.672 -5.619 1.00 92.19 90 LEU A O 1
ATOM 689 N N . GLY A 1 91 ? -3.080 -4.576 -4.462 1.00 84.56 91 GLY A N 1
ATOM 690 C CA . GLY A 1 91 ? -2.119 -5.190 -5.387 1.00 84.56 91 GLY A CA 1
ATOM 691 C C . GLY A 1 91 ? -2.664 -5.442 -6.800 1.00 84.56 91 GLY A C 1
ATOM 692 O O . GLY A 1 91 ? -1.890 -5.591 -7.744 1.00 84.56 91 GLY A O 1
ATOM 693 N N . ARG A 1 92 ? -3.994 -5.449 -6.976 1.00 85.25 92 ARG A N 1
ATOM 694 C CA . ARG A 1 92 ? -4.651 -5.643 -8.282 1.00 85.25 92 ARG A CA 1
ATOM 695 C C . ARG A 1 92 ? -4.804 -4.353 -9.086 1.00 85.25 92 ARG A C 1
ATOM 697 O O . ARG A 1 92 ? -5.086 -4.427 -10.277 1.00 85.25 92 ARG A O 1
ATOM 704 N N . VAL A 1 93 ? -4.628 -3.187 -8.464 1.00 84.75 93 VAL A N 1
ATOM 705 C CA . VAL A 1 93 ? -4.780 -1.883 -9.127 1.00 84.75 93 VAL A CA 1
ATOM 706 C C . VAL A 1 93 ? -3.719 -1.734 -10.212 1.00 84.75 93 VAL A C 1
ATOM 708 O O . VAL A 1 93 ? -2.534 -1.890 -9.928 1.00 84.75 93 VAL A O 1
ATOM 711 N N . THR A 1 94 ? -4.135 -1.451 -11.448 1.00 83.25 94 THR A N 1
ATOM 712 C CA . THR A 1 94 ? -3.264 -1.226 -12.615 1.00 83.25 94 THR A CA 1
ATOM 713 C C . THR A 1 94 ? -3.263 0.229 -13.049 1.00 83.25 94 THR A C 1
ATOM 715 O O . THR A 1 94 ? -4.313 0.876 -13.055 1.00 83.25 94 THR A O 1
ATOM 718 N N . LEU A 1 95 ? -2.108 0.727 -13.479 1.00 82.56 95 LEU A N 1
ATOM 719 C CA . LEU A 1 95 ? -2.009 1.976 -14.222 1.00 82.56 95 LEU A CA 1
ATOM 720 C C . LEU A 1 95 ? -2.234 1.729 -15.720 1.00 82.56 95 LEU A C 1
ATOM 722 O O . LEU A 1 95 ? -1.717 0.769 -16.283 1.00 82.56 95 LEU A O 1
ATOM 726 N N . SER A 1 96 ? -3.009 2.590 -16.379 1.00 79.50 96 SER A N 1
ATOM 727 C CA . SER A 1 96 ? -3.202 2.515 -17.830 1.00 79.50 96 SER A CA 1
ATOM 728 C C . SER A 1 96 ? -1.986 3.056 -18.588 1.00 79.50 96 SER A C 1
ATOM 730 O O . SER A 1 96 ? -1.299 3.962 -18.115 1.00 79.50 96 SER A O 1
ATOM 732 N N . ASN A 1 97 ? -1.755 2.529 -19.796 1.00 77.06 97 ASN A N 1
ATOM 733 C CA . ASN A 1 97 ? -0.706 2.970 -20.727 1.00 77.06 97 ASN A CA 1
ATOM 734 C C . ASN A 1 97 ? 0.736 2.846 -20.192 1.00 77.06 97 ASN A C 1
ATOM 736 O O . ASN A 1 97 ? 1.612 3.607 -20.602 1.00 77.06 97 ASN A O 1
ATOM 740 N N . VAL A 1 98 ? 0.987 1.902 -19.281 1.00 82.00 98 VAL A N 1
ATOM 741 C CA . VAL A 1 98 ? 2.318 1.581 -18.747 1.00 82.00 98 VAL A CA 1
ATOM 742 C C . VAL A 1 98 ? 2.459 0.061 -18.678 1.00 82.00 98 VAL A C 1
ATOM 744 O O . VAL A 1 98 ? 1.538 -0.614 -18.222 1.00 82.00 98 VAL A O 1
ATOM 747 N N . SER A 1 99 ? 3.597 -0.481 -19.119 1.00 85.50 99 SER A N 1
ATOM 748 C CA . SER A 1 99 ? 3.923 -1.895 -18.899 1.00 85.50 99 SER A CA 1
ATOM 749 C C . SER A 1 99 ? 4.412 -2.062 -17.460 1.00 85.50 99 SER A C 1
ATOM 751 O O . SER A 1 99 ? 5.520 -1.653 -17.112 1.00 85.50 99 SER A O 1
ATOM 753 N N . GLU A 1 100 ? 3.543 -2.560 -16.582 1.00 86.88 100 GLU A N 1
ATOM 754 C CA . GLU A 1 100 ? 3.812 -2.641 -15.145 1.00 86.88 100 GLU A CA 1
ATOM 755 C C . GLU A 1 100 ? 4.485 -3.962 -14.754 1.00 86.88 100 GLU A C 1
ATOM 757 O O . GLU A 1 100 ? 4.046 -5.046 -15.144 1.00 86.88 100 GLU A O 1
ATOM 762 N N . ARG A 1 101 ? 5.471 -3.889 -13.855 1.00 86.50 101 ARG A N 1
ATOM 763 C CA . ARG A 1 101 ? 6.043 -5.047 -13.163 1.00 86.50 101 ARG A CA 1
ATOM 764 C C . ARG A 1 101 ? 5.686 -4.984 -11.685 1.00 86.50 101 ARG A C 1
ATOM 766 O O . ARG A 1 101 ? 6.263 -4.244 -10.891 1.00 86.50 101 ARG A O 1
ATOM 773 N N . LYS A 1 102 ? 4.681 -5.786 -11.332 1.00 86.69 102 LYS A N 1
ATOM 774 C CA . LYS A 1 102 ? 4.095 -5.829 -9.983 1.00 86.69 102 LYS A CA 1
ATOM 775 C C . LYS A 1 102 ? 4.656 -6.925 -9.097 1.00 86.69 102 LYS A C 1
ATOM 777 O O . LYS A 1 102 ? 4.407 -6.916 -7.892 1.00 86.69 102 LYS A O 1
ATOM 782 N N . ASP A 1 103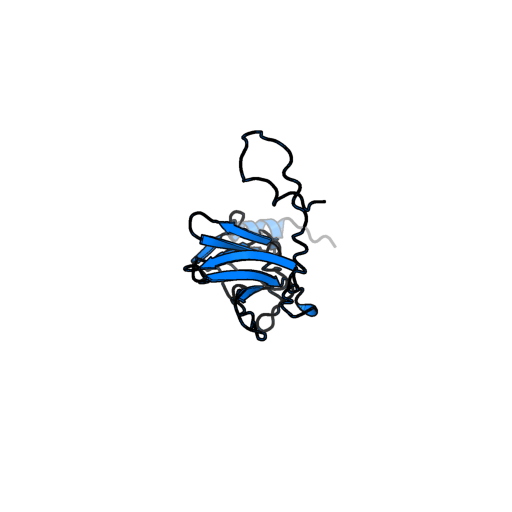 ? 5.371 -7.886 -9.674 1.00 88.88 103 ASP A N 1
ATOM 783 C CA . ASP A 1 103 ? 5.964 -8.933 -8.859 1.00 88.88 103 ASP A CA 1
ATOM 784 C C . ASP A 1 103 ? 7.011 -8.336 -7.919 1.00 88.88 103 ASP A C 1
ATOM 786 O O . ASP A 1 103 ? 7.816 -7.497 -8.316 1.00 88.88 103 ASP A O 1
ATOM 790 N N . ASN A 1 104 ? 6.963 -8.742 -6.654 1.00 91.62 104 ASN A N 1
ATOM 791 C CA . ASN A 1 104 ? 7.821 -8.233 -5.587 1.00 91.62 104 ASN A CA 1
ATOM 792 C C . ASN A 1 104 ? 7.789 -6.703 -5.408 1.00 91.62 104 ASN A C 1
ATOM 794 O O . ASN A 1 104 ? 8.748 -6.144 -4.883 1.00 91.62 104 ASN A O 1
ATOM 798 N N . MET A 1 105 ? 6.689 -6.020 -5.762 1.00 92.44 105 MET A N 1
ATOM 799 C CA . MET A 1 105 ? 6.580 -4.559 -5.606 1.00 92.44 105 MET A CA 1
ATOM 800 C C . MET A 1 105 ? 6.516 -4.088 -4.139 1.00 92.44 105 MET A C 1
ATOM 802 O O . MET A 1 105 ? 6.808 -2.922 -3.846 1.00 92.44 105 MET A O 1
ATOM 806 N N . ARG A 1 106 ? 6.189 -5.001 -3.210 1.00 95.31 106 ARG A N 1
ATOM 807 C CA . ARG A 1 106 ? 6.149 -4.803 -1.747 1.00 95.31 106 ARG A CA 1
ATOM 808 C C . ARG A 1 106 ? 5.142 -3.758 -1.265 1.00 95.31 106 ARG A C 1
ATOM 810 O O . ARG A 1 106 ? 5.463 -2.876 -0.463 1.00 95.31 106 ARG A O 1
ATOM 817 N N . LEU A 1 107 ? 3.908 -3.858 -1.735 1.00 96.19 107 LEU A N 1
ATOM 818 C CA . LEU A 1 107 ? 2.835 -2.982 -1.288 1.00 96.19 107 LEU A CA 1
ATOM 819 C C . LEU A 1 107 ? 2.565 -3.161 0.211 1.00 96.19 107 LEU A C 1
ATOM 821 O O . LEU A 1 107 ? 2.411 -4.280 0.692 1.00 96.19 107 LEU A O 1
ATOM 825 N N . GLY A 1 108 ? 2.498 -2.049 0.945 1.00 95.75 108 GLY A N 1
ATOM 826 C CA . GLY A 1 108 ? 2.321 -2.064 2.400 1.00 95.75 108 GLY A CA 1
ATOM 827 C C . GLY A 1 108 ? 3.631 -1.987 3.194 1.00 95.75 108 GLY A C 1
ATOM 828 O O . GLY A 1 108 ? 3.591 -2.078 4.420 1.00 95.75 108 GLY A O 1
ATOM 829 N N . LEU A 1 109 ? 4.782 -1.766 2.541 1.00 95.94 109 LEU A N 1
ATOM 830 C CA . LEU A 1 109 ? 6.028 -1.391 3.235 1.00 95.94 109 LEU A CA 1
ATOM 831 C C . LEU A 1 109 ? 5.964 0.001 3.869 1.00 95.94 109 LEU A C 1
ATOM 833 O O . LEU A 1 109 ? 6.686 0.271 4.825 1.00 95.94 109 LEU A O 1
ATOM 837 N N . SER A 1 110 ? 5.130 0.895 3.340 1.00 95.31 110 SER A N 1
ATOM 838 C CA . SER A 1 110 ? 4.930 2.226 3.913 1.00 95.31 110 SER A CA 1
ATOM 839 C C . SER A 1 110 ? 3.455 2.598 3.870 1.00 95.31 110 SER A C 1
ATOM 841 O O . SER A 1 110 ? 2.807 2.492 2.824 1.00 95.31 110 SER A O 1
ATOM 843 N N . LEU A 1 111 ? 2.934 3.033 5.016 1.00 95.81 111 LEU A N 1
ATOM 844 C CA . LEU A 1 111 ? 1.557 3.481 5.189 1.00 95.81 111 LEU A CA 1
ATOM 845 C C . LEU A 1 111 ? 1.551 4.867 5.821 1.00 95.81 111 LEU A C 1
ATOM 847 O O . LEU A 1 111 ? 2.235 5.100 6.813 1.00 95.81 111 LEU A O 1
ATOM 851 N N . ILE A 1 112 ? 0.763 5.777 5.255 1.00 93.62 112 ILE A N 1
ATOM 852 C CA . ILE A 1 112 ? 0.618 7.146 5.758 1.00 93.62 112 ILE A CA 1
ATOM 853 C C . ILE A 1 112 ? -0.865 7.486 5.802 1.00 93.62 112 ILE A C 1
ATOM 855 O O . ILE A 1 112 ? -1.569 7.346 4.807 1.00 93.62 112 ILE A O 1
ATOM 859 N N . THR A 1 113 ? -1.347 7.956 6.944 1.00 91.88 113 THR A N 1
ATOM 860 C CA . THR A 1 113 ? -2.739 8.376 7.143 1.00 91.88 113 THR A CA 1
ATOM 861 C C . THR A 1 113 ? -2.848 9.893 7.076 1.00 91.88 113 THR A C 1
ATOM 863 O O . THR A 1 113 ? -2.035 10.603 7.664 1.00 91.88 113 THR A O 1
ATOM 866 N N . ASN A 1 114 ? -3.874 10.399 6.401 1.00 90.69 114 ASN A N 1
ATOM 867 C CA . ASN A 1 114 ? -4.231 11.809 6.392 1.00 90.69 114 ASN A CA 1
ATOM 868 C C . ASN A 1 114 ? -5.470 12.031 7.280 1.00 90.69 114 ASN A C 1
ATOM 870 O O . ASN A 1 114 ? -6.574 11.628 6.901 1.00 90.69 114 ASN A O 1
ATOM 874 N N . PRO A 1 115 ? -5.329 12.692 8.442 1.00 86.81 115 PRO A N 1
ATOM 875 C CA . PRO A 1 115 ? -6.450 12.914 9.351 1.00 86.81 115 PRO A CA 1
ATOM 876 C C . PRO A 1 115 ? -7.482 13.912 8.804 1.00 86.81 115 PRO A C 1
ATOM 878 O O . PRO A 1 115 ? -8.650 13.824 9.176 1.00 86.81 115 PRO A O 1
ATOM 881 N N . LYS A 1 116 ? -7.094 14.832 7.903 1.00 87.94 116 LYS A N 1
ATOM 882 C CA . LYS A 1 116 ? -7.980 15.905 7.408 1.00 87.94 116 LYS A CA 1
ATOM 883 C C . LYS A 1 116 ? -9.165 15.373 6.606 1.00 87.94 116 LYS A C 1
ATOM 885 O O . LYS A 1 116 ? -10.283 15.841 6.765 1.00 87.94 116 LYS A O 1
ATOM 890 N N . ASP A 1 117 ? -8.912 14.397 5.744 1.00 89.62 117 ASP A N 1
ATOM 891 C CA . ASP A 1 117 ? -9.922 13.769 4.888 1.00 89.62 117 ASP A CA 1
ATOM 892 C C . ASP A 1 117 ? -10.181 12.304 5.255 1.00 89.62 117 ASP A C 1
ATOM 894 O O . ASP A 1 117 ? -10.887 11.597 4.531 1.00 89.62 117 ASP A O 1
ATOM 898 N N . LYS A 1 118 ? -9.600 11.853 6.377 1.00 90.31 118 LYS A N 1
ATOM 899 C CA . LYS A 1 118 ? -9.649 10.469 6.849 1.00 90.31 118 LYS A CA 1
ATOM 900 C C . LYS A 1 118 ? -9.298 9.501 5.716 1.00 90.31 118 LYS A C 1
ATOM 902 O O . LYS A 1 118 ? -9.999 8.519 5.516 1.00 90.31 118 LYS A O 1
ATOM 907 N N . SER A 1 119 ? -8.271 9.797 4.922 1.00 94.00 119 SER A N 1
ATOM 908 C CA . SER A 1 119 ? -7.756 8.913 3.867 1.00 94.00 119 SER A CA 1
ATOM 909 C C . SER A 1 119 ? -6.402 8.336 4.266 1.00 94.00 119 SER A C 1
ATOM 911 O O . SER A 1 119 ? -5.782 8.791 5.224 1.00 94.00 119 SER A O 1
ATOM 913 N N . PHE A 1 120 ? -5.914 7.337 3.540 1.00 95.56 120 PHE A N 1
ATOM 914 C CA . PHE A 1 120 ? -4.548 6.859 3.717 1.00 95.56 120 PHE A CA 1
ATOM 915 C C . PHE A 1 120 ? -3.898 6.496 2.385 1.00 95.56 120 PHE A C 1
ATOM 917 O O . PHE A 1 120 ? -4.563 6.270 1.371 1.00 95.56 120 PHE A O 1
ATOM 924 N N . LEU A 1 121 ? -2.573 6.477 2.394 1.00 95.75 121 LEU A N 1
ATOM 925 C CA . LEU A 1 121 ? -1.715 6.073 1.297 1.00 95.75 121 LEU A CA 1
ATOM 926 C C . LEU A 1 121 ? -1.026 4.768 1.670 1.00 95.75 121 LEU A C 1
ATOM 928 O O . LEU A 1 121 ? -0.434 4.659 2.742 1.00 95.75 121 LEU A O 1
ATOM 932 N N . ALA A 1 122 ? -1.095 3.805 0.761 1.00 96.75 122 ALA A N 1
ATOM 933 C CA . ALA A 1 122 ? -0.343 2.564 0.811 1.00 96.75 122 ALA A CA 1
ATOM 934 C C . ALA A 1 122 ? 0.686 2.560 -0.309 1.00 96.75 122 ALA A C 1
ATOM 936 O O . ALA A 1 122 ? 0.318 2.557 -1.483 1.00 96.75 122 ALA A O 1
ATOM 937 N N . CYS A 1 123 ? 1.963 2.582 0.050 1.00 95.31 123 CYS A N 1
ATOM 938 C CA . CYS A 1 123 ? 3.051 2.683 -0.908 1.00 95.31 123 CYS A CA 1
ATOM 939 C C . CYS A 1 123 ? 3.784 1.354 -1.094 1.00 95.31 123 CYS A C 1
ATOM 941 O O . CYS A 1 123 ? 3.843 0.496 -0.208 1.00 95.31 123 CYS A O 1
ATOM 943 N N . SER A 1 124 ? 4.324 1.220 -2.297 1.00 95.25 124 SER A N 1
ATOM 944 C CA . SER A 1 124 ? 5.007 0.065 -2.847 1.00 95.25 124 SER A CA 1
ATOM 945 C C . SER A 1 124 ? 6.320 0.564 -3.458 1.00 95.25 124 SER A C 1
ATOM 947 O O . SER A 1 124 ? 6.340 0.960 -4.625 1.00 95.25 124 SER A O 1
ATOM 949 N N . PRO A 1 125 ? 7.407 0.649 -2.674 1.00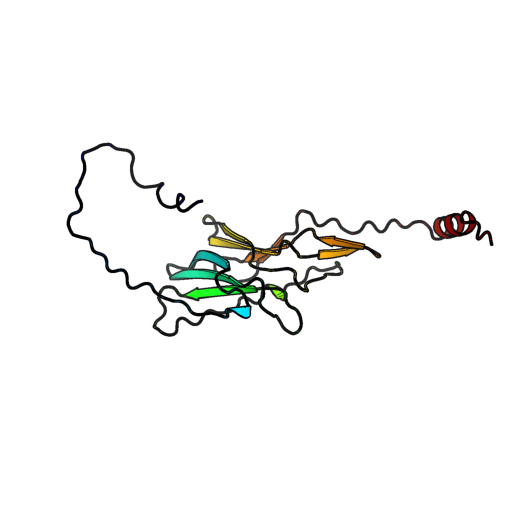 93.69 125 PRO A N 1
ATOM 950 C CA . PRO A 1 125 ? 8.641 1.302 -3.114 1.00 93.69 125 PRO A CA 1
ATOM 951 C C . PRO A 1 125 ? 9.366 0.527 -4.219 1.00 93.69 125 PRO A C 1
ATOM 953 O O . PRO A 1 125 ? 10.088 1.134 -4.998 1.00 93.69 125 PRO A O 1
ATOM 956 N N . LEU A 1 126 ? 9.152 -0.791 -4.316 1.00 93.94 126 LEU A N 1
ATOM 957 C CA . LEU A 1 126 ? 9.759 -1.636 -5.349 1.00 93.94 126 LEU A CA 1
ATOM 958 C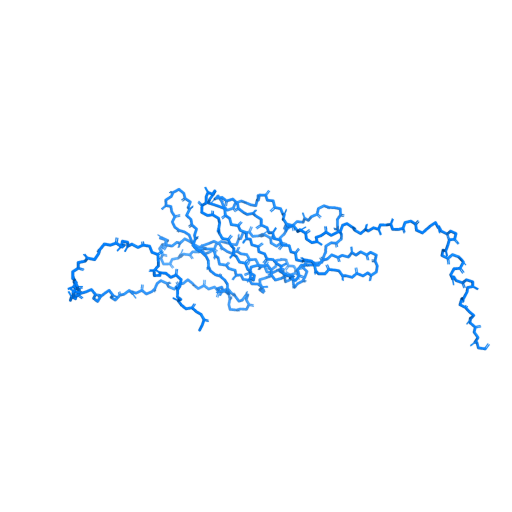 C . LEU A 1 126 ? 8.862 -1.819 -6.578 1.00 93.94 126 LEU A C 1
ATOM 960 O O . LEU A 1 126 ? 9.151 -2.649 -7.435 1.00 93.94 126 LEU A O 1
ATOM 964 N N . TRP A 1 127 ? 7.760 -1.071 -6.676 1.00 93.38 127 TRP A N 1
ATOM 965 C CA . TRP A 1 127 ? 6.985 -1.049 -7.910 1.00 93.38 127 TRP A CA 1
ATOM 966 C C . TRP A 1 127 ? 7.847 -0.516 -9.056 1.00 93.38 127 TRP A C 1
ATOM 968 O O . TRP A 1 127 ? 8.517 0.515 -8.920 1.00 93.38 127 TRP A O 1
ATOM 978 N N . SER A 1 128 ? 7.815 -1.228 -10.179 1.00 90.81 128 SER A N 1
ATOM 979 C CA . SER A 1 128 ? 8.606 -0.912 -11.359 1.00 90.81 128 SER A CA 1
ATOM 980 C C . SER A 1 128 ? 7.765 -0.980 -12.626 1.00 90.81 128 SER A C 1
ATOM 982 O O . SER A 1 128 ? 6.689 -1.584 -12.669 1.00 90.81 128 SER A O 1
ATOM 984 N N . HIS A 1 129 ? 8.264 -0.331 -13.667 1.00 89.94 129 HIS A N 1
ATOM 985 C CA . HIS A 1 129 ? 7.673 -0.359 -14.994 1.00 89.94 129 HIS A CA 1
ATOM 986 C C . HIS A 1 129 ? 8.749 -0.566 -16.051 1.00 89.94 129 HIS A C 1
ATOM 988 O O . HIS A 1 129 ? 9.929 -0.283 -15.829 1.00 89.94 129 HIS A O 1
ATOM 994 N N . GLU A 1 130 ? 8.330 -1.078 -17.198 1.00 88.62 130 GLU A N 1
ATOM 995 C CA . GLU A 1 130 ? 9.197 -1.279 -18.349 1.00 88.62 130 GLU A CA 1
ATOM 996 C C . GLU A 1 130 ? 9.133 -0.066 -19.271 1.00 88.62 130 GLU A C 1
ATOM 998 O O . GLU A 1 130 ? 8.053 0.436 -19.596 1.00 88.62 130 GLU A O 1
ATOM 1003 N N . CYS A 1 131 ? 10.302 0.360 -19.733 1.00 85.75 131 CYS A N 1
ATOM 1004 C CA . CYS A 1 131 ? 10.463 1.340 -20.793 1.00 85.75 131 CYS A CA 1
ATOM 1005 C C . CYS A 1 131 ? 11.459 0.802 -21.819 1.00 85.75 131 CYS A C 1
ATOM 1007 O O . CYS A 1 131 ? 12.667 0.780 -21.575 1.00 85.75 131 CYS A O 1
ATOM 1009 N N . GLY A 1 132 ? 10.951 0.367 -22.976 1.00 83.12 132 GLY A N 1
ATOM 1010 C CA . GLY A 1 132 ? 11.764 -0.301 -23.991 1.00 83.12 132 GLY A CA 1
ATOM 1011 C C . GLY A 1 132 ? 12.334 -1.612 -23.448 1.00 83.12 132 GLY A C 1
ATOM 1012 O O . GLY A 1 132 ? 11.579 -2.498 -23.063 1.00 83.12 132 GLY A O 1
ATOM 1013 N N . SER A 1 133 ? 13.661 -1.719 -23.394 1.00 82.06 133 SER A N 1
ATOM 1014 C CA . SER A 1 133 ? 14.384 -2.876 -22.847 1.00 82.06 133 SER A CA 1
ATOM 1015 C C . SER A 1 133 ? 14.800 -2.721 -21.377 1.00 82.06 133 SER A C 1
ATOM 1017 O O . SER A 1 133 ? 15.444 -3.617 -20.834 1.00 82.06 133 SER A O 1
ATOM 1019 N N . SER A 1 134 ? 14.477 -1.591 -20.739 1.00 85.38 134 SER A N 1
ATOM 1020 C CA . SER A 1 134 ? 14.941 -1.245 -19.391 1.00 85.38 134 SER A CA 1
ATOM 1021 C C . SER A 1 134 ? 13.804 -1.235 -18.371 1.00 85.38 134 SER A C 1
ATOM 1023 O O . SER A 1 134 ? 12.658 -0.916 -18.692 1.00 85.38 134 SER A O 1
ATOM 1025 N N . TYR A 1 135 ? 14.143 -1.536 -17.116 1.00 86.69 135 TYR A N 1
ATOM 1026 C CA . TYR A 1 135 ? 13.219 -1.527 -15.982 1.00 86.69 135 TYR A CA 1
ATOM 1027 C C . TYR A 1 135 ? 13.524 -0.351 -15.056 1.00 86.69 135 TYR A C 1
ATOM 1029 O O . TYR A 1 135 ? 14.668 -0.170 -14.638 1.00 86.69 135 TYR A O 1
ATOM 1037 N N . TYR A 1 136 ? 12.498 0.417 -14.697 1.00 87.75 136 TYR A N 1
ATOM 1038 C CA . TYR A 1 136 ? 12.625 1.578 -13.822 1.00 87.75 136 TYR A CA 1
ATOM 1039 C C . TYR A 1 136 ? 11.769 1.412 -12.568 1.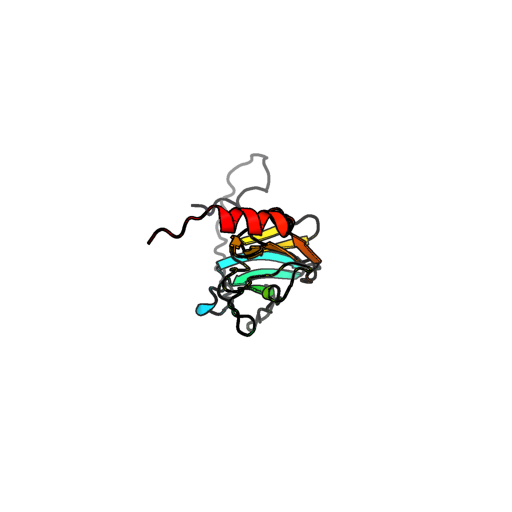00 87.75 136 TYR A C 1
ATOM 1041 O O . TYR A 1 136 ? 10.538 1.343 -12.630 1.00 87.75 136 TYR A O 1
ATOM 1049 N N . THR A 1 137 ? 12.431 1.385 -11.414 1.00 91.00 137 THR A N 1
ATOM 1050 C CA . THR A 1 137 ? 11.790 1.316 -10.096 1.00 91.00 137 THR A CA 1
ATOM 1051 C C . THR A 1 137 ? 11.568 2.725 -9.568 1.00 91.00 137 THR A C 1
ATOM 1053 O O . THR A 1 137 ? 12.466 3.337 -8.998 1.00 91.00 137 THR A O 1
ATOM 1056 N N . THR A 1 138 ? 10.371 3.259 -9.780 1.00 90.12 138 THR A N 1
ATOM 1057 C CA . THR A 1 138 ? 9.994 4.611 -9.334 1.00 90.12 138 THR A CA 1
ATOM 1058 C C . THR A 1 138 ? 9.101 4.592 -8.097 1.00 90.12 138 THR A C 1
ATOM 1060 O O . THR A 1 138 ? 8.898 5.628 -7.463 1.00 90.12 138 THR A O 1
ATOM 1063 N N . GLY A 1 139 ? 8.588 3.413 -7.735 1.00 92.06 139 GLY A N 1
ATOM 1064 C CA . GLY A 1 139 ? 7.624 3.245 -6.663 1.00 92.06 139 GLY A CA 1
ATOM 1065 C C . GLY A 1 139 ? 6.227 3.749 -7.034 1.00 92.06 139 GLY A C 1
ATOM 1066 O O . GLY A 1 139 ? 6.021 4.579 -7.920 1.00 92.06 139 GLY A O 1
ATOM 1067 N N . MET A 1 140 ? 5.231 3.233 -6.324 1.00 92.94 140 MET A N 1
ATOM 1068 C CA . MET A 1 140 ? 3.829 3.592 -6.519 1.00 92.94 140 MET A CA 1
ATOM 1069 C C . MET A 1 140 ? 3.122 3.676 -5.170 1.00 92.94 140 MET A C 1
ATOM 1071 O O . MET A 1 140 ? 3.328 2.832 -4.302 1.00 92.94 140 MET A O 1
ATOM 1075 N N . CYS A 1 141 ? 2.238 4.655 -5.007 1.00 94.44 141 CYS A N 1
ATOM 1076 C CA . CYS A 1 141 ? 1.347 4.764 -3.860 1.00 94.44 141 CYS A CA 1
ATOM 1077 C C . CYS A 1 141 ? -0.118 4.688 -4.294 1.00 94.44 141 CYS A C 1
ATOM 1079 O O . CYS A 1 141 ? -0.552 5.370 -5.218 1.00 94.44 141 CYS A O 1
ATOM 1081 N N . SER A 1 142 ? -0.907 3.892 -3.584 1.00 95.44 142 SER A N 1
ATOM 1082 C CA . SER A 1 142 ? -2.355 3.805 -3.741 1.00 95.44 142 SER A CA 1
ATOM 1083 C C . SER A 1 142 ? -3.042 4.617 -2.655 1.00 95.44 142 SER A C 1
ATOM 1085 O O . SER A 1 142 ? -2.866 4.358 -1.464 1.00 95.44 142 SER A O 1
ATOM 1087 N N . ARG A 1 143 ? -3.851 5.595 -3.060 1.00 95.19 143 ARG A N 1
ATOM 1088 C CA . ARG A 1 143 ? -4.707 6.360 -2.158 1.00 95.19 143 ARG A CA 1
ATOM 1089 C C . ARG A 1 143 ? -6.017 5.642 -1.936 1.00 95.19 143 ARG A C 1
ATOM 1091 O O . ARG A 1 143 ? -6.725 5.315 -2.888 1.00 95.19 143 ARG A O 1
ATOM 1098 N N . VAL A 1 144 ? -6.368 5.493 -0.672 1.00 95.50 144 VAL A N 1
ATOM 1099 C CA . VAL A 1 144 ? -7.596 4.863 -0.212 1.00 95.50 144 VAL A CA 1
ATOM 1100 C C . VAL A 1 144 ? -8.383 5.879 0.604 1.00 95.50 144 VAL A C 1
ATOM 1102 O O . VAL A 1 144 ? -7.830 6.583 1.446 1.00 95.50 144 VAL A O 1
ATOM 1105 N N . ASN A 1 145 ? -9.675 5.997 0.318 1.00 94.38 145 ASN A N 1
ATOM 1106 C CA . ASN A 1 145 ? -10.549 6.940 1.006 1.00 94.38 145 ASN A CA 1
ATOM 1107 C C . ASN A 1 145 ? -10.972 6.440 2.399 1.00 94.38 145 ASN A C 1
ATOM 1109 O O . ASN A 1 145 ? -10.630 5.333 2.822 1.00 94.38 145 ASN A O 1
ATOM 1113 N N . SER A 1 146 ? -11.770 7.251 3.093 1.00 92.56 146 SER A N 1
ATOM 1114 C CA . SER A 1 146 ? -12.289 6.938 4.426 1.00 92.56 146 SER A CA 1
ATOM 1115 C C . SER A 1 146 ? -13.043 5.618 4.507 1.00 92.56 146 SER A C 1
ATOM 1117 O O . SER A 1 146 ? -12.897 4.910 5.491 1.00 92.56 146 SER A O 1
ATOM 1119 N N . ASN A 1 147 ? -13.752 5.218 3.454 1.00 92.06 147 ASN A N 1
ATOM 1120 C CA . ASN A 1 147 ? -14.529 3.980 3.412 1.00 92.06 147 ASN A CA 1
ATOM 1121 C C . ASN A 1 147 ? -13.729 2.768 2.901 1.00 92.06 147 ASN A C 1
ATOM 1123 O O . ASN A 1 147 ? -14.324 1.791 2.441 1.00 92.06 147 ASN A O 1
ATOM 1127 N N . PHE A 1 148 ? -12.393 2.817 2.962 1.00 93.12 148 PHE A N 1
ATOM 1128 C CA . PHE A 1 148 ? -11.490 1.769 2.473 1.00 93.12 148 PHE A CA 1
ATOM 1129 C C . PHE A 1 148 ? -11.647 1.445 0.981 1.00 93.12 148 PHE A C 1
ATOM 1131 O O . PHE A 1 148 ? -11.362 0.328 0.550 1.00 93.12 148 PHE A O 1
ATOM 1138 N N . ARG A 1 149 ? -12.117 2.402 0.176 1.00 92.69 149 ARG A N 1
ATOM 1139 C CA . ARG A 1 149 ? -12.192 2.245 -1.278 1.00 92.69 149 ARG A CA 1
ATOM 1140 C C . ARG A 1 149 ? -10.981 2.890 -1.923 1.00 92.69 149 ARG A C 1
ATOM 1142 O O . ARG A 1 149 ? -10.602 4.011 -1.571 1.00 92.69 149 ARG A O 1
ATOM 1149 N N . PHE A 1 150 ? -10.399 2.183 -2.883 1.00 94.44 150 PHE A N 1
ATOM 1150 C CA . PHE A 1 150 ? -9.374 2.746 -3.747 1.00 94.44 150 PHE A CA 1
ATOM 1151 C C . PHE A 1 150 ? -9.900 4.025 -4.414 1.00 94.44 150 PHE A C 1
ATOM 1153 O O . PHE A 1 150 ? -11.039 4.073 -4.877 1.00 94.44 150 PHE A O 1
ATOM 1160 N N . SER A 1 151 ? -9.080 5.072 -4.408 1.00 93.25 151 SER A N 1
ATOM 1161 C CA . SER A 1 151 ? -9.438 6.392 -4.923 1.00 93.25 151 SER A CA 1
ATOM 1162 C C . SER A 1 151 ? -8.571 6.786 -6.109 1.00 93.25 151 SER A C 1
ATOM 1164 O O . SER A 1 151 ? -9.109 7.168 -7.142 1.00 93.25 151 SER A O 1
ATOM 1166 N N . LYS A 1 152 ? -7.245 6.741 -5.960 1.00 92.50 152 LYS A N 1
ATOM 1167 C CA . LYS A 1 152 ? -6.317 7.113 -7.030 1.00 92.50 152 LYS A CA 1
ATOM 1168 C C . LYS A 1 152 ? -4.945 6.501 -6.818 1.00 92.50 152 LYS A C 1
ATOM 1170 O O . LYS A 1 152 ? -4.533 6.283 -5.679 1.00 92.50 152 LYS A O 1
ATOM 1175 N N . THR A 1 153 ? -4.218 6.328 -7.909 1.00 92.38 153 THR A N 1
ATOM 1176 C CA . THR A 1 153 ? -2.797 5.991 -7.875 1.00 92.38 153 THR A CA 1
ATOM 1177 C C . THR A 1 153 ? -1.957 7.262 -7.927 1.00 92.38 153 THR A C 1
ATOM 1179 O O . THR A 1 153 ? -2.309 8.226 -8.606 1.00 92.38 153 THR A O 1
ATOM 1182 N N . ILE A 1 154 ? -0.856 7.278 -7.184 1.00 91.06 154 ILE A N 1
ATOM 1183 C CA . ILE A 1 154 ? 0.113 8.367 -7.111 1.00 91.06 154 ILE A CA 1
ATOM 1184 C C . ILE A 1 154 ? 1.490 7.763 -7.381 1.00 91.06 154 ILE A C 1
ATOM 1186 O O . ILE A 1 154 ? 1.992 6.978 -6.583 1.00 91.06 154 ILE A O 1
ATOM 1190 N N . ALA A 1 155 ? 2.092 8.133 -8.505 1.00 90.62 155 ALA A N 1
ATOM 1191 C CA . ALA A 1 155 ? 3.442 7.729 -8.881 1.00 90.62 155 ALA A CA 1
ATOM 1192 C C . ALA A 1 155 ? 4.185 8.985 -9.368 1.00 90.62 155 ALA A C 1
ATOM 1194 O O . ALA A 1 155 ? 4.151 9.296 -10.554 1.00 90.62 155 ALA A O 1
ATOM 1195 N N . PRO A 1 156 ? 4.763 9.786 -8.454 1.00 82.50 156 PRO A N 1
ATOM 1196 C CA . PRO A 1 156 ? 5.269 11.117 -8.790 1.00 82.50 156 PRO A CA 1
ATOM 1197 C C . PRO A 1 156 ? 6.547 11.062 -9.633 1.00 82.50 156 PRO A C 1
ATOM 1199 O O . PRO A 1 156 ? 6.744 11.908 -10.495 1.00 82.50 156 PRO A O 1
ATOM 1202 N N . ALA A 1 157 ? 7.385 10.047 -9.415 1.00 83.94 157 ALA A N 1
ATOM 1203 C CA . ALA A 1 157 ? 8.602 9.813 -10.186 1.00 83.94 157 ALA A CA 1
ATOM 1204 C C . ALA A 1 157 ? 8.352 8.995 -11.467 1.00 83.94 157 ALA A C 1
ATOM 1206 O O . ALA A 1 157 ? 9.300 8.639 -12.162 1.00 83.94 157 ALA A O 1
ATOM 1207 N N . LEU A 1 158 ? 7.093 8.660 -11.783 1.00 84.12 158 LEU A N 1
ATOM 1208 C CA . LEU A 1 158 ? 6.766 7.968 -13.023 1.00 84.12 158 LEU A CA 1
ATOM 1209 C C . LEU A 1 158 ? 6.929 8.929 -14.199 1.00 84.12 158 LEU A C 1
ATOM 1211 O O . LEU A 1 158 ? 6.067 9.765 -14.472 1.00 84.12 158 LEU A O 1
ATOM 1215 N N . GLN A 1 159 ? 8.026 8.765 -14.921 1.00 75.50 159 GLN A N 1
ATOM 1216 C CA . GLN A 1 159 ? 8.225 9.405 -16.205 1.00 75.50 159 GLN A CA 1
ATOM 1217 C C . GLN A 1 159 ? 7.666 8.489 -17.290 1.00 75.50 159 GLN A C 1
ATOM 1219 O O . GLN A 1 159 ? 7.972 7.300 -17.329 1.00 75.50 159 GLN A O 1
ATOM 1224 N N . ARG A 1 160 ? 6.826 9.029 -18.179 1.00 73.00 160 ARG A N 1
ATOM 1225 C CA . ARG A 1 160 ? 6.424 8.271 -19.368 1.00 73.00 160 ARG A CA 1
ATOM 1226 C C . ARG A 1 160 ? 7.676 7.970 -20.174 1.00 73.00 160 ARG A C 1
ATOM 1228 O O . ARG A 1 160 ? 8.480 8.877 -20.397 1.00 73.00 160 ARG A O 1
ATOM 1235 N N . CYS A 1 161 ? 7.811 6.722 -20.608 1.00 70.69 161 CYS A N 1
ATOM 1236 C CA . CYS A 1 161 ? 8.882 6.327 -21.503 1.00 70.69 161 CYS A CA 1
ATOM 1237 C C . CYS A 1 161 ? 8.858 7.282 -22.697 1.00 70.69 161 CYS A C 1
ATOM 1239 O O . CYS A 1 161 ? 7.865 7.336 -23.427 1.00 70.69 161 CYS A O 1
ATOM 1241 N N . GLN A 1 162 ? 9.912 8.083 -22.861 1.00 63.91 162 GLN A N 1
ATOM 1242 C CA . GLN A 1 162 ? 10.066 8.840 -24.089 1.00 63.91 162 GLN A CA 1
ATOM 1243 C C . GLN A 1 162 ? 10.294 7.797 -25.172 1.00 63.91 162 GLN A C 1
ATOM 1245 O O . GLN A 1 162 ? 11.339 7.153 -25.223 1.00 63.91 162 GLN A O 1
ATOM 1250 N N . THR A 1 163 ? 9.291 7.590 -26.019 1.00 56.59 163 THR A N 1
ATOM 1251 C CA . THR A 1 163 ? 9.530 7.008 -27.328 1.00 56.59 163 THR A CA 1
ATOM 1252 C C . THR A 1 163 ? 10.343 8.050 -28.070 1.00 56.59 163 THR A C 1
ATOM 1254 O O . THR A 1 163 ? 9.785 8.899 -28.764 1.00 56.59 163 THR A O 1
ATOM 1257 N N . THR A 1 164 ? 11.662 8.050 -27.881 1.00 50.44 164 THR A N 1
ATOM 1258 C CA . THR A 1 164 ? 12.533 8.626 -28.890 1.00 50.44 164 THR A CA 1
ATOM 1259 C C . THR A 1 164 ? 12.221 7.802 -30.124 1.00 50.44 164 THR A C 1
ATOM 1261 O O . THR A 1 164 ? 12.693 6.678 -30.276 1.00 50.44 164 THR A O 1
ATOM 1264 N N . THR A 1 165 ? 11.346 8.322 -30.980 1.00 47.78 165 THR A N 1
ATOM 1265 C CA . THR A 1 165 ? 11.338 7.966 -32.384 1.00 47.78 165 THR A CA 1
ATOM 1266 C C . THR A 1 165 ? 12.702 8.405 -32.887 1.00 47.78 165 THR A C 1
ATOM 1268 O O . THR A 1 165 ? 12.853 9.492 -33.437 1.00 47.78 165 THR A O 1
ATOM 1271 N N . LEU A 1 166 ? 13.731 7.596 -32.629 1.00 47.16 166 LEU A N 1
ATOM 1272 C CA . LEU A 1 166 ? 14.854 7.547 -33.533 1.00 47.16 166 LEU A CA 1
ATOM 1273 C C . LEU A 1 166 ? 14.191 7.193 -34.864 1.00 47.16 166 LEU A C 1
ATOM 1275 O O . LEU A 1 166 ? 13.556 6.135 -34.945 1.00 47.16 166 LEU A O 1
ATOM 1279 N N . PRO A 1 167 ? 14.191 8.090 -35.865 1.00 47.88 167 PRO A N 1
ATOM 1280 C CA . PRO A 1 167 ? 13.717 7.707 -37.178 1.00 47.88 167 PRO A CA 1
ATOM 1281 C C . PRO A 1 167 ? 14.452 6.418 -37.537 1.00 47.88 167 PRO A C 1
ATOM 1283 O O . PRO A 1 167 ? 15.653 6.307 -37.298 1.00 47.88 167 PRO A O 1
ATOM 1286 N N . HIS A 1 168 ? 13.734 5.426 -38.061 1.00 54.12 168 HIS A N 1
ATOM 1287 C CA . HIS A 1 168 ? 14.291 4.121 -38.441 1.00 54.12 168 HIS A CA 1
ATOM 1288 C C . HIS A 1 168 ? 15.586 4.245 -39.279 1.00 54.12 168 HIS A C 1
ATOM 1290 O O . HIS A 1 168 ? 16.409 3.334 -39.300 1.00 54.12 168 HIS A O 1
ATOM 1296 N N . SER A 1 169 ? 15.794 5.395 -39.933 1.00 52.41 169 SER A N 1
ATOM 1297 C CA . SER A 1 169 ? 17.036 5.759 -40.607 1.00 52.41 169 SER A CA 1
ATOM 1298 C C . SER A 1 169 ? 18.258 5.831 -39.682 1.00 52.41 169 SER A C 1
ATOM 1300 O O . SER A 1 169 ? 19.309 5.353 -40.086 1.00 52.41 169 SER A O 1
ATOM 1302 N N . LEU A 1 170 ? 18.160 6.363 -38.459 1.00 51.06 170 LEU A N 1
ATOM 1303 C CA . LEU A 1 170 ? 19.302 6.535 -37.547 1.00 51.06 170 LEU A CA 1
ATOM 1304 C C . LEU A 1 170 ? 19.775 5.226 -36.890 1.00 51.06 170 LEU A C 1
ATOM 1306 O O . LEU A 1 170 ? 20.969 5.099 -36.637 1.00 51.06 170 LEU A O 1
ATOM 1310 N N . CYS A 1 171 ? 18.903 4.228 -36.691 1.00 51.44 171 CYS A N 1
ATOM 1311 C CA . CYS A 1 171 ? 19.348 2.886 -36.276 1.00 51.44 171 CYS A CA 1
ATOM 1312 C C . CYS A 1 171 ? 20.191 2.206 -37.364 1.00 51.44 171 CYS A C 1
ATOM 1314 O O . CYS A 1 171 ? 21.248 1.667 -37.058 1.00 51.44 171 CYS A O 1
ATOM 1316 N N . ARG A 1 172 ? 19.806 2.339 -38.643 1.00 50.09 172 ARG A N 1
ATOM 1317 C CA . ARG A 1 172 ? 20.615 1.831 -39.767 1.00 50.09 172 ARG A CA 1
ATOM 1318 C C . ARG A 1 172 ? 22.010 2.453 -39.838 1.00 50.09 172 ARG A C 1
ATOM 1320 O O . ARG A 1 172 ? 22.938 1.790 -40.283 1.00 50.09 172 ARG A O 1
ATOM 1327 N N . TRP A 1 173 ? 22.159 3.709 -39.419 1.00 46.69 173 TRP A N 1
ATOM 1328 C CA . TRP A 1 173 ? 23.463 4.374 -39.369 1.00 46.69 173 TRP A CA 1
ATOM 1329 C C . TRP A 1 173 ? 24.327 3.904 -38.195 1.00 46.69 173 TRP A C 1
ATOM 1331 O O . TRP A 1 173 ? 25.542 3.837 -38.352 1.00 46.69 173 TRP A O 1
ATOM 1341 N N . LEU A 1 174 ? 23.735 3.536 -37.051 1.00 50.06 174 LEU A N 1
ATOM 1342 C CA . LEU A 1 174 ? 24.492 2.947 -35.940 1.00 50.06 174 LEU A CA 1
ATOM 1343 C C . LEU A 1 174 ? 24.965 1.517 -36.256 1.00 50.06 174 LEU A C 1
ATOM 1345 O O . LEU A 1 174 ? 26.102 1.184 -35.933 1.00 50.06 174 LEU A O 1
ATOM 1349 N N . ASP A 1 175 ? 24.153 0.714 -36.953 1.00 52.12 175 ASP A N 1
ATOM 1350 C CA . ASP A 1 175 ? 24.536 -0.642 -37.389 1.00 52.12 175 ASP A CA 1
ATOM 1351 C C . ASP A 1 175 ? 25.657 -0.635 -38.452 1.00 52.12 175 ASP A C 1
ATOM 1353 O O . ASP A 1 175 ? 26.408 -1.598 -38.568 1.00 52.12 175 ASP A O 1
ATOM 1357 N N . LEU A 1 176 ? 25.814 0.461 -39.206 1.00 52.44 176 LEU A N 1
ATOM 1358 C CA . LEU A 1 176 ? 26.909 0.655 -40.172 1.00 52.44 176 LEU A CA 1
ATOM 1359 C C . LEU A 1 176 ? 28.212 1.180 -39.539 1.00 52.44 176 LEU A C 1
ATOM 1361 O O . LEU A 1 176 ? 29.240 1.216 -40.214 1.00 52.44 176 LEU A O 1
ATOM 1365 N N . LEU A 1 177 ? 28.186 1.600 -38.269 1.00 48.31 177 LEU A N 1
ATOM 1366 C CA . LEU A 1 177 ? 29.344 2.159 -37.555 1.00 48.31 177 LEU A CA 1
ATOM 1367 C C . LEU A 1 177 ? 29.970 1.191 -36.541 1.00 48.31 177 LEU A C 1
ATOM 1369 O O . LEU A 1 177 ? 30.981 1.531 -35.927 1.00 48.31 177 LEU A O 1
ATOM 1373 N N . LEU A 1 178 ? 29.421 -0.017 -36.387 1.00 40.28 178 LEU A N 1
ATOM 1374 C CA . LEU A 1 178 ? 30.085 -1.123 -35.699 1.00 40.28 178 LEU A CA 1
ATOM 1375 C C . LEU A 1 178 ? 30.804 -1.991 -36.744 1.00 40.28 178 LEU A C 1
ATOM 1377 O O . LEU A 1 178 ? 30.166 -2.841 -37.367 1.00 40.28 178 LEU A O 1
ATOM 1381 N N . PRO A 1 179 ? 32.121 -1.818 -36.972 1.00 39.75 179 PRO A N 1
ATOM 1382 C CA . PRO A 1 179 ? 32.870 -2.791 -37.745 1.00 39.75 179 PRO A CA 1
ATOM 1383 C C . PRO A 1 179 ? 32.878 -4.106 -36.962 1.00 39.75 179 PRO A C 1
ATOM 1385 O O . PRO A 1 179 ? 33.534 -4.232 -35.927 1.00 39.75 179 PRO A O 1
ATOM 1388 N N . HIS A 1 180 ? 32.163 -5.108 -37.470 1.00 46.97 180 HIS A N 1
ATOM 1389 C CA . HIS A 1 180 ? 32.555 -6.492 -37.250 1.00 46.97 180 HIS A CA 1
ATOM 1390 C C . HIS A 1 180 ? 33.948 -6.663 -37.871 1.00 46.97 180 HIS A C 1
ATOM 1392 O O . HIS A 1 180 ? 34.063 -6.906 -39.066 1.00 46.97 180 HIS A O 1
ATOM 1398 N N . ASN A 1 181 ? 34.997 -6.490 -37.067 1.00 33.59 181 ASN A N 1
ATOM 1399 C CA . ASN A 1 181 ? 36.335 -6.975 -37.387 1.00 33.59 181 ASN A CA 1
ATOM 1400 C C . ASN A 1 181 ? 36.555 -8.286 -36.621 1.00 33.59 181 ASN A C 1
ATOM 1402 O O . ASN A 1 181 ? 36.906 -8.280 -35.438 1.00 33.59 181 ASN A O 1
ATOM 1406 N N . ILE A 1 182 ? 36.277 -9.389 -37.319 1.00 34.91 182 ILE A N 1
ATOM 1407 C CA . ILE A 1 182 ? 37.134 -10.581 -37.343 1.00 34.91 182 ILE A CA 1
ATOM 1408 C C . ILE A 1 182 ? 38.018 -10.422 -38.575 1.00 34.91 182 ILE A C 1
ATOM 1410 O O . ILE A 1 182 ? 37.443 -10.066 -39.629 1.00 34.91 182 ILE A O 1
#

Secondary structure (DSSP, 8-state):
---TTS---S-------------------------TTTTTTSEEEEEEETTEEEEEEEETT--BTTB--BEEEEEETT--S---PEE--GGG---TTSEEE-TT--BTSEEEEETTTTEEEEEETT-EEEETTEEEE--EEEEE-TTS-EEEEE-TT----------HHHHHHHHTSS----

Foldseek 3Di:
DDPDPPPDDDDDDDDDDDDPPDPPPPPPDQDDDDDVQQVWQLDWDWFDAPNWIKIKTWRQQDDDPPARQTWIWIWGPPDPNCRDIHTLSPLVDDDPPWAWDRHSQRWRNDKAADPVQRKIKIKRQQIWTDAPPDIDRQIKIWIAGNVSHTDDIDRPSDDDRPPPCPPPVVVVVVVVPDDPDD

pLDDT: mean 77.53, std 21.07, range [31.08, 97.31]

Sequence (182 aa):
MSLDCLLACQQSLGFPVLSCPGYLFYFLPKIIPGSKAAYFGYTVQQHEVSGKKWLVVG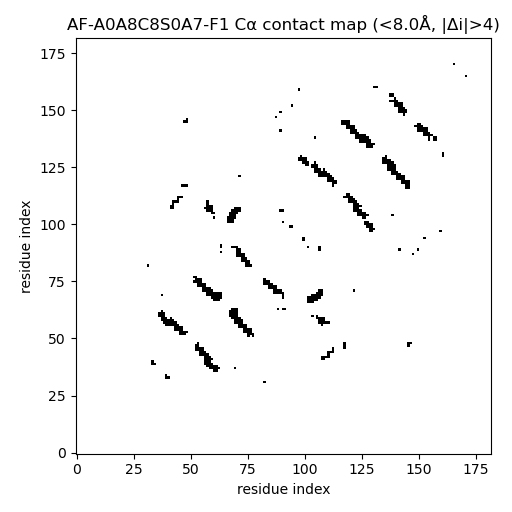APYETNGQLKTGDVYRCPVNGGTDSNCTKLNLGRVTLSNVSERKDNMRLGLSLITNPKDKSFLACSPLWSHECGSSYYTTGMCSRVNSNFRFSKTIAPALQRCQTTTLPHSLCRWLDLLLPHNI

Organism: NCBI:txid367368

InterPro domains:
  IPR013519 Integrin alpha beta-propellor [PS51470] (27-84)
  IPR013519 Integrin alpha beta-propellor [PS51470] (93-153)
  IPR013519 Integrin alpha beta-propellor [SM00191] (36-92)
  IPR028994 Integrin alpha, N-terminal [G3DSA:2.130.10.130] (28-173)
  IPR028994 Integrin alpha, N-terminal [SSF69318] (29-153)

Radius of gyration: 23.95 Å; Cα contacts (8 Å, |Δi|>4): 331; chains: 1; bounding box: 55×41×83 Å

Mean predicted aligned error: 13.38 Å

Nearest PDB structures (foldseek):
  4neh-assembly1_A  TM=7.693E-01  e=2.431E-06  Homo sapiens
  4nen-assembly1_A  TM=7.510E-01  e=3.589E-06  Homo sapiens
  7p2d-assembly1_A  TM=7.657E-01  e=1.443E-05  Homo sapiens
  5es4-assembly2_C  TM=7.546E-01  e=8.270E-06  Homo sapiens
  7usl-assembly1_A  TM=7.873E-01  e=2.252E-05  Homo sapiens

Solvent-accessible surface area (backbone atoms only — not comparable to full-atom values): 11062 Å² total; per-residue (Å²): 140,81,88,77,84,83,80,83,87,82,78,98,69,96,74,79,88,74,79,75,87,78,81,79,72,81,71,78,77,85,83,78,89,69,52,71,83,19,39,50,63,75,26,76,45,79,45,63,44,96,90,43,51,32,37,39,30,10,13,32,50,24,68,60,89,93,34,36,19,8,25,39,29,44,28,50,66,87,46,66,97,78,43,70,61,43,76,64,62,61,58,72,68,76,71,82,99,56,56,71,42,52,60,61,7,23,20,16,70,40,75,50,74,41,81,92,73,37,27,35,37,40,23,11,68,51,22,30,33,54,42,92,96,43,79,48,71,54,24,40,29,42,32,27,40,48,84,70,41,83,70,49,80,49,45,90,68,62,69,77,66,76,77,73,75,64,53,75,68,58,56,57,54,55,65,71,68,57,79,85,79,127